Protein AF-A0A968D115-F1 (afdb_monomer_lite)

pLDDT: mean 86.54, std 14.64, range [41.12, 98.44]

Foldseek 3Di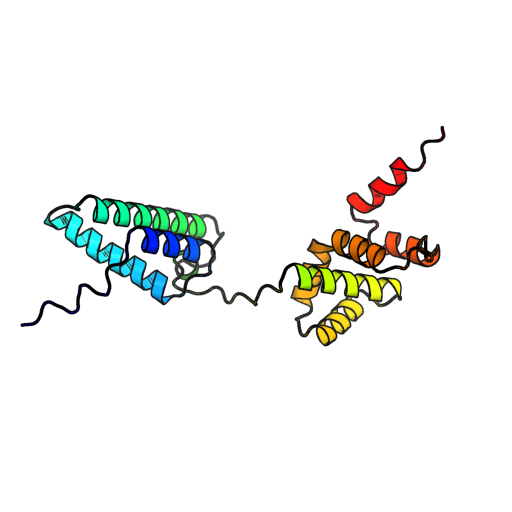:
DPDPPPVVPDDFLVNLLVQLVCLQVLNHDLVSLVVLVVLLVVLVVCCVPPRDDPRSVSSNVSSVVSLVQLVVCCVVVVDVDSCSSSSNDRDPDPPQPDLVVLLVLLLQLLVVLLVVDDSQVSLVVSCVVPVHDSVSSVVSNVVNVVSSVVVVVVPDDPVCPDDDPSSVVSCCVVCVVPPVVVVVVVVPPDDD

Sequence (192 aa):
MENNELEENELSPADIFQITLDVREQAAEPDDARKLLQIFCELQELWTGNGLDKDNYRKFEFILQHFRDSFQSYLNGDRKTLEAALGLKRKKARPKADPQIRTEMAAEVLRLRLKQISHQDALEEVSHKFGWGITVIGEAWAAHKQDALILLRLERALDSYPWSPDEFERLKVILGKEPWFLTSEKSRTKPV

Radius of gyration: 26.35 Å; chains: 1; bounding box: 86×40×65 Å

Secondary structure (DSSP, 8-state):
---SSSGGG---HHHHHHHHHHHHTT-S-HHHHHHHHHHHHHHHHHHHHT---HHHHHHHHHHHHHHHHHHHHHHTTSSSSHHHHTTSS---------HHHHHHHHHHHHHHHHTT--HHHHHHHHHHHHT--HHHHHHHHHHHHHHHHHHHHHHS-GGG-S--HHHHHHHHHHHTTSHHHHHHHHTT----

Structure (mmCIF, N/CA/C/O backbone):
data_AF-A0A968D115-F1
#
_entry.id   AF-A0A968D115-F1
#
loop_
_atom_site.group_PDB
_atom_site.id
_atom_site.type_symbol
_atom_site.label_atom_id
_atom_site.label_alt_id
_atom_site.label_comp_id
_atom_site.label_asym_id
_atom_site.label_entity_id
_atom_site.label_seq_id
_atom_site.pdbx_PDB_ins_code
_atom_site.Cartn_x
_atom_site.Cartn_y
_atom_site.Cartn_z
_atom_site.occupancy
_atom_site.B_iso_or_equiv
_atom_site.auth_seq_id
_atom_site.auth_comp_id
_atom_site.auth_asym_id
_atom_site.auth_atom_id
_atom_site.pdbx_PDB_model_num
ATOM 1 N N . MET A 1 1 ? 41.997 -6.202 -27.493 1.00 42.12 1 MET A N 1
ATOM 2 C CA . MET A 1 1 ? 41.085 -7.228 -26.950 1.00 42.12 1 MET A CA 1
ATOM 3 C C . MET A 1 1 ? 40.377 -6.613 -25.754 1.00 42.12 1 MET A C 1
ATOM 5 O O . MET A 1 1 ? 40.716 -6.921 -24.627 1.00 42.12 1 MET A O 1
ATOM 9 N N . GLU A 1 2 ? 39.453 -5.697 -26.020 1.00 46.56 2 GLU A N 1
ATOM 10 C CA . GLU A 1 2 ? 38.577 -5.046 -25.036 1.00 46.56 2 GLU A CA 1
ATOM 11 C C . GLU A 1 2 ? 37.271 -4.823 -25.794 1.00 46.56 2 GLU A C 1
ATOM 13 O O . GLU A 1 2 ? 37.194 -3.888 -26.576 1.00 46.56 2 GLU A O 1
ATOM 18 N N . ASN A 1 3 ? 36.349 -5.787 -25.751 1.00 44.16 3 ASN A N 1
ATOM 19 C CA . ASN A 1 3 ? 35.008 -5.680 -26.353 1.00 44.16 3 ASN A CA 1
ATOM 20 C C . ASN A 1 3 ? 34.121 -6.860 -25.911 1.00 44.16 3 ASN A C 1
ATOM 22 O O . ASN A 1 3 ? 33.413 -7.431 -26.727 1.00 44.16 3 ASN A O 1
ATOM 26 N N . ASN A 1 4 ? 34.202 -7.287 -24.644 1.00 41.12 4 ASN A N 1
ATOM 27 C CA . ASN A 1 4 ? 33.422 -8.450 -24.187 1.00 41.12 4 ASN A CA 1
ATOM 28 C C . ASN A 1 4 ? 32.787 -8.322 -22.791 1.00 41.12 4 ASN A C 1
ATOM 30 O O . ASN A 1 4 ? 32.250 -9.302 -22.297 1.00 41.12 4 ASN A O 1
ATOM 34 N N . GLU A 1 5 ? 32.820 -7.144 -22.156 1.00 41.53 5 GLU A 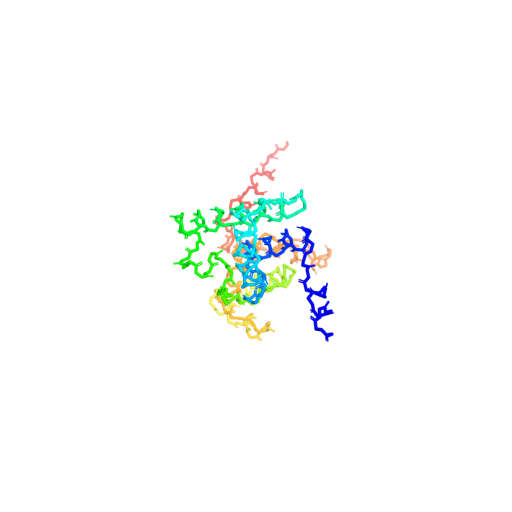N 1
ATOM 35 C CA . GLU A 1 5 ? 32.154 -6.914 -20.854 1.00 41.53 5 GLU A CA 1
ATOM 36 C C . GLU A 1 5 ? 30.826 -6.137 -20.971 1.00 41.53 5 GLU A C 1
ATOM 38 O O . GLU A 1 5 ? 30.141 -5.925 -19.975 1.00 41.53 5 GLU A O 1
ATOM 43 N N . LEU A 1 6 ? 30.425 -5.723 -22.181 1.00 44.78 6 LEU A N 1
ATOM 44 C CA . LEU A 1 6 ? 29.174 -4.980 -22.405 1.00 44.78 6 LEU A CA 1
ATOM 45 C C . LEU A 1 6 ? 27.947 -5.879 -22.645 1.00 44.78 6 LEU A C 1
ATOM 47 O O . LEU A 1 6 ? 26.826 -5.395 -22.519 1.00 44.78 6 LEU A O 1
ATOM 51 N N . GLU A 1 7 ? 28.125 -7.171 -22.940 1.00 48.88 7 GLU A N 1
ATOM 52 C CA . GLU A 1 7 ? 27.002 -8.070 -23.266 1.00 48.88 7 GLU A CA 1
ATOM 53 C C . GLU A 1 7 ? 26.235 -8.590 -22.031 1.00 48.88 7 GLU A C 1
ATOM 55 O O . GLU A 1 7 ? 25.085 -8.998 -22.158 1.00 48.88 7 GLU A O 1
ATOM 60 N N . GLU A 1 8 ? 26.794 -8.524 -20.816 1.00 47.25 8 GLU A N 1
ATOM 61 C CA . GLU A 1 8 ? 26.123 -9.046 -19.605 1.00 47.25 8 GLU A CA 1
ATOM 62 C C . GLU A 1 8 ? 25.104 -8.082 -18.966 1.00 47.25 8 GLU A C 1
ATOM 64 O O . GLU A 1 8 ? 24.418 -8.452 -18.013 1.00 47.25 8 GLU A O 1
ATOM 69 N N . ASN A 1 9 ? 24.960 -6.851 -19.473 1.00 56.38 9 ASN A N 1
ATOM 70 C CA . ASN A 1 9 ? 24.111 -5.829 -18.845 1.00 56.38 9 ASN A CA 1
ATOM 71 C C . ASN A 1 9 ? 22.889 -5.388 -19.657 1.00 56.38 9 ASN A C 1
ATOM 73 O O . ASN A 1 9 ? 22.134 -4.528 -19.181 1.00 56.38 9 ASN A O 1
ATOM 77 N N . GLU A 1 10 ? 22.660 -5.976 -20.832 1.00 79.62 10 GLU A N 1
ATOM 78 C CA . GLU A 1 10 ? 21.540 -5.597 -21.686 1.00 79.62 10 GLU A CA 1
ATOM 79 C C . GLU A 1 10 ? 20.208 -6.102 -21.117 1.00 79.62 10 GLU A C 1
ATOM 81 O O . GLU A 1 10 ? 19.860 -7.278 -21.204 1.00 79.62 10 GLU A O 1
ATOM 86 N N . LEU A 1 11 ? 19.435 -5.189 -20.525 1.00 85.00 11 LEU A N 1
ATOM 87 C CA . LEU A 1 11 ? 18.071 -5.491 -20.104 1.00 85.00 11 LEU A CA 1
ATOM 88 C C . LEU A 1 11 ? 17.195 -5.758 -21.328 1.00 85.00 11 LEU A C 1
ATOM 90 O O . LEU A 1 11 ? 17.174 -4.980 -22.292 1.00 85.00 11 LEU A O 1
ATOM 94 N N . SER A 1 12 ? 16.421 -6.837 -21.264 1.00 88.94 12 SER A N 1
ATOM 95 C CA . SER A 1 12 ? 15.411 -7.120 -22.272 1.00 88.94 12 SER A CA 1
ATOM 96 C C . SER A 1 12 ? 14.261 -6.101 -22.180 1.00 88.94 12 SER A C 1
ATOM 98 O O . SER A 1 12 ? 14.061 -5.457 -21.143 1.00 88.94 12 SER A O 1
ATOM 100 N N . PRO A 1 13 ? 13.427 -5.961 -23.229 1.00 87.06 13 PRO A N 1
ATOM 101 C CA . PRO A 1 13 ? 12.212 -5.151 -23.141 1.00 87.06 13 PRO A CA 1
ATOM 102 C C . PRO A 1 13 ? 11.272 -5.580 -22.002 1.00 87.06 13 PRO A C 1
ATOM 104 O O . PRO A 1 13 ? 10.547 -4.746 -21.466 1.00 87.06 13 PRO A O 1
ATOM 107 N N . ALA A 1 14 ? 11.278 -6.867 -21.633 1.00 85.31 14 ALA A N 1
ATOM 108 C CA . ALA A 1 14 ? 10.477 -7.386 -20.530 1.00 85.31 14 ALA A CA 1
ATOM 109 C C . ALA A 1 14 ? 11.010 -6.916 -19.169 1.00 85.31 14 ALA A C 1
ATOM 111 O O . ALA A 1 14 ? 10.214 -6.526 -18.318 1.00 85.31 14 ALA A O 1
ATOM 112 N N . ASP A 1 15 ? 12.332 -6.877 -18.991 1.00 89.44 15 ASP A N 1
ATOM 113 C CA . ASP A 1 15 ? 12.950 -6.389 -17.753 1.00 89.44 15 ASP A CA 1
ATOM 114 C C . ASP A 1 15 ? 12.695 -4.892 -17.568 1.00 89.44 15 ASP A C 1
ATOM 116 O O . ASP A 1 15 ? 12.307 -4.451 -16.490 1.00 89.44 15 ASP A O 1
ATOM 120 N N . ILE A 1 16 ? 12.824 -4.108 -18.645 1.00 91.50 16 ILE A N 1
ATOM 121 C CA . ILE A 1 16 ? 12.481 -2.680 -18.635 1.00 91.50 16 ILE A CA 1
ATOM 122 C C . ILE A 1 16 ? 11.016 -2.496 -18.250 1.00 91.50 16 ILE A C 1
ATOM 124 O O . ILE A 1 16 ? 10.708 -1.700 -17.365 1.00 91.50 16 ILE A O 1
ATOM 128 N N . PHE A 1 17 ? 10.111 -3.257 -18.868 1.00 88.75 17 PHE A N 1
ATOM 129 C CA . PHE A 1 17 ? 8.696 -3.204 -18.525 1.00 88.75 17 PHE A CA 1
ATOM 130 C C . PHE A 1 17 ? 8.461 -3.530 -17.042 1.00 88.75 17 PHE A C 1
ATOM 132 O O . PHE A 1 17 ? 7.764 -2.775 -16.363 1.00 88.75 17 PHE A O 1
ATOM 139 N N . GLN A 1 18 ? 9.094 -4.576 -16.508 1.00 89.25 18 GLN A N 1
ATOM 140 C CA . GLN A 1 18 ? 8.967 -4.936 -15.097 1.00 89.25 18 GLN A CA 1
ATOM 141 C C . GLN A 1 18 ? 9.460 -3.815 -14.173 1.00 89.25 18 GLN A C 1
ATOM 143 O O . GLN A 1 18 ? 8.722 -3.401 -13.282 1.00 89.25 18 GLN A O 1
ATOM 148 N N . ILE A 1 19 ? 10.637 -3.238 -14.435 1.00 90.44 19 ILE A N 1
ATOM 149 C CA . ILE A 1 19 ? 11.154 -2.127 -13.625 1.00 90.44 19 ILE A CA 1
ATOM 150 C C . ILE A 1 19 ? 10.197 -0.928 -13.682 1.00 90.44 19 ILE A C 1
ATOM 152 O O . ILE A 1 19 ? 9.929 -0.302 -12.656 1.00 90.44 19 ILE A O 1
ATOM 156 N N . THR A 1 20 ? 9.622 -0.605 -14.849 1.00 91.19 20 THR A N 1
ATOM 157 C CA . THR A 1 20 ? 8.654 0.504 -14.944 1.00 91.19 20 THR A CA 1
ATOM 158 C C . THR A 1 20 ? 7.393 0.264 -14.106 1.00 91.19 20 THR A C 1
ATOM 160 O O . THR A 1 20 ? 6.873 1.212 -13.505 1.00 91.19 20 THR A O 1
ATOM 163 N N . LEU A 1 21 ? 6.924 -0.989 -14.004 1.00 86.00 21 LEU A N 1
ATOM 164 C CA . LEU A 1 21 ? 5.831 -1.372 -13.104 1.00 86.00 21 LEU A CA 1
ATOM 165 C C . LEU A 1 21 ? 6.246 -1.232 -11.637 1.00 86.00 21 LEU A C 1
ATOM 167 O O . LEU A 1 21 ? 5.523 -0.608 -10.856 1.00 86.00 21 LEU A O 1
ATOM 171 N N . ASP A 1 22 ? 7.429 -1.725 -11.280 1.00 86.25 22 ASP A N 1
ATOM 172 C CA . ASP A 1 22 ? 7.940 -1.677 -9.911 1.00 86.25 22 ASP A CA 1
ATOM 173 C C . ASP A 1 22 ? 8.148 -0.231 -9.439 1.00 86.25 22 ASP A C 1
ATOM 175 O O . ASP A 1 22 ? 7.845 0.102 -8.290 1.00 86.25 22 ASP A O 1
ATOM 179 N N . VAL A 1 23 ? 8.598 0.676 -10.314 1.00 86.88 23 VAL A N 1
ATOM 180 C CA . VAL A 1 23 ? 8.697 2.110 -9.996 1.00 86.88 23 VAL A CA 1
ATOM 181 C C . VAL A 1 23 ? 7.311 2.706 -9.749 1.00 86.88 23 VAL A C 1
ATOM 183 O O . VAL A 1 23 ? 7.103 3.402 -8.748 1.00 86.88 23 VAL A O 1
ATOM 186 N N . ARG A 1 24 ? 6.335 2.405 -10.617 1.00 84.69 24 ARG A N 1
ATOM 187 C CA . ARG A 1 24 ? 4.946 2.875 -10.471 1.00 84.69 24 ARG A CA 1
ATOM 188 C C . ARG A 1 24 ? 4.357 2.452 -9.121 1.00 84.69 24 ARG A C 1
ATOM 190 O O . ARG A 1 24 ? 3.705 3.254 -8.439 1.00 84.69 24 ARG A O 1
ATOM 197 N N . GLU A 1 25 ? 4.640 1.219 -8.718 1.00 84.44 25 GLU A N 1
ATOM 198 C CA . GLU A 1 25 ? 4.187 0.598 -7.469 1.00 84.44 25 GLU A CA 1
ATOM 199 C C . GLU A 1 25 ? 5.049 0.964 -6.248 1.00 84.44 25 GLU A C 1
ATOM 201 O O . GLU A 1 25 ? 4.685 0.649 -5.114 1.00 84.44 25 GLU A O 1
ATOM 206 N N . GLN A 1 26 ? 6.126 1.732 -6.452 1.00 84.12 26 GLN A N 1
ATOM 207 C CA . GLN A 1 26 ? 7.108 2.124 -5.433 1.00 84.12 26 GLN A CA 1
ATOM 208 C C . GLN A 1 26 ? 7.845 0.937 -4.791 1.00 84.12 26 GLN A C 1
ATOM 210 O O . GLN A 1 26 ? 8.269 1.030 -3.636 1.00 84.12 26 GLN A O 1
ATOM 215 N N . ALA A 1 27 ? 7.980 -0.162 -5.531 1.00 84.94 27 ALA A N 1
ATOM 216 C CA . ALA A 1 27 ? 8.702 -1.369 -5.146 1.00 84.94 27 ALA A CA 1
ATOM 217 C C . ALA A 1 27 ? 10.158 -1.380 -5.651 1.00 84.94 27 ALA A C 1
ATOM 219 O O . ALA A 1 27 ? 11.016 -1.971 -4.991 1.00 84.94 27 ALA A O 1
ATOM 220 N N . ALA A 1 28 ? 10.448 -0.682 -6.756 1.00 87.44 28 ALA A N 1
ATOM 221 C CA . ALA A 1 28 ? 11.777 -0.658 -7.372 1.00 87.44 28 ALA A CA 1
ATOM 222 C C . ALA A 1 28 ? 12.885 -0.178 -6.412 1.00 87.44 28 ALA A C 1
ATOM 224 O O . ALA A 1 28 ? 12.662 0.662 -5.521 1.00 87.44 28 ALA A O 1
ATOM 225 N N . GLU A 1 29 ? 14.099 -0.702 -6.593 1.00 89.25 29 GLU A N 1
ATOM 226 C CA . GLU A 1 29 ? 15.289 -0.107 -5.991 1.00 89.25 29 GLU A CA 1
ATOM 227 C C . GLU A 1 29 ? 15.645 1.199 -6.725 1.00 89.25 29 GLU A C 1
ATOM 229 O O . GLU A 1 29 ? 15.417 1.327 -7.931 1.00 89.25 29 GLU A O 1
ATOM 234 N N . PRO A 1 30 ? 16.242 2.192 -6.037 1.00 93.12 30 PRO A N 1
ATOM 235 C CA . PRO A 1 30 ? 16.722 3.405 -6.697 1.00 93.12 30 PRO A CA 1
ATOM 236 C C . PRO A 1 30 ? 17.709 3.130 -7.838 1.00 93.12 30 PRO A C 1
ATOM 238 O O . PRO A 1 30 ? 17.774 3.915 -8.783 1.00 93.12 30 PRO A O 1
ATOM 241 N N . ASP A 1 31 ? 18.476 2.041 -7.754 1.00 92.94 31 ASP A N 1
ATOM 242 C CA . ASP A 1 31 ? 19.427 1.644 -8.794 1.00 92.94 31 ASP A CA 1
ATOM 243 C C . ASP A 1 31 ? 18.730 1.154 -10.067 1.00 92.94 31 ASP A C 1
ATOM 245 O O . ASP A 1 31 ? 19.173 1.501 -11.160 1.00 92.94 31 ASP A O 1
ATOM 249 N N . ASP A 1 32 ? 17.583 0.479 -9.955 1.00 91.12 32 ASP A N 1
ATOM 250 C CA . ASP A 1 32 ? 16.790 0.070 -11.121 1.00 91.12 32 ASP A CA 1
ATOM 251 C C . ASP A 1 32 ? 16.251 1.298 -11.869 1.00 91.12 32 ASP A C 1
ATOM 253 O O . ASP A 1 32 ? 16.325 1.391 -13.096 1.00 91.12 32 ASP A O 1
ATOM 257 N N . ALA A 1 33 ? 15.777 2.301 -11.121 1.00 93.62 33 ALA A N 1
ATOM 258 C CA . ALA A 1 33 ? 15.337 3.575 -11.684 1.00 93.62 33 ALA A CA 1
ATOM 259 C C . ALA A 1 33 ? 16.486 4.340 -12.367 1.00 93.62 33 ALA A C 1
ATOM 261 O O . ALA A 1 33 ? 16.296 4.923 -13.436 1.00 93.62 33 ALA A O 1
ATOM 262 N N . ARG A 1 34 ? 17.697 4.320 -11.790 1.00 94.94 34 ARG A N 1
ATOM 263 C CA . ARG A 1 34 ? 18.893 4.891 -12.438 1.00 94.94 34 ARG A CA 1
ATOM 264 C C . ARG A 1 34 ? 19.245 4.145 -13.718 1.00 94.94 34 ARG A C 1
ATOM 266 O O . ARG A 1 34 ? 19.571 4.793 -14.708 1.00 94.94 34 ARG A O 1
ATOM 273 N N . LYS 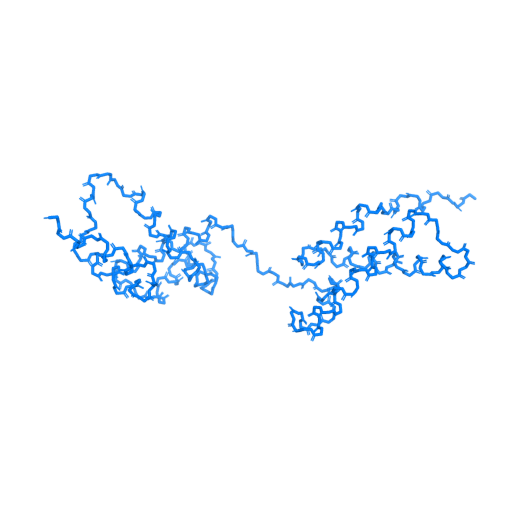A 1 35 ? 19.124 2.816 -13.720 1.00 93.62 35 LYS A N 1
ATOM 274 C CA . LYS A 1 35 ? 19.370 1.989 -14.903 1.00 93.62 35 LYS A CA 1
ATOM 275 C C . LYS A 1 35 ? 18.387 2.320 -16.032 1.00 93.62 35 LYS A C 1
ATOM 277 O O . LYS A 1 35 ? 18.817 2.463 -17.170 1.00 93.62 35 LYS A O 1
ATOM 282 N N . LEU A 1 36 ? 17.105 2.562 -15.730 1.00 93.50 36 LEU A N 1
ATOM 283 C CA . LEU A 1 36 ? 16.138 3.053 -16.727 1.00 93.50 36 LEU A CA 1
ATOM 284 C C . LEU A 1 36 ? 16.527 4.414 -17.322 1.00 93.50 36 LEU A C 1
ATOM 286 O O . LEU A 1 36 ? 16.418 4.603 -18.532 1.00 93.50 36 LEU A O 1
ATOM 290 N N . LEU A 1 37 ? 16.985 5.359 -16.491 1.00 95.06 37 LEU A N 1
ATOM 291 C CA . LEU A 1 37 ? 17.454 6.667 -16.968 1.00 95.06 37 LEU A CA 1
ATOM 292 C C . LEU A 1 37 ? 18.693 6.537 -17.857 1.00 95.06 37 LEU A C 1
ATOM 294 O O . LEU A 1 37 ? 18.794 7.229 -18.865 1.00 95.06 37 LEU A O 1
ATOM 298 N N . GLN A 1 38 ? 19.620 5.652 -17.495 1.00 95.12 38 GLN A N 1
ATOM 299 C CA . GLN A 1 38 ? 20.808 5.388 -18.296 1.00 95.12 38 GLN A CA 1
ATOM 300 C C . GLN A 1 38 ? 20.432 4.812 -19.668 1.00 95.12 38 GLN A C 1
ATOM 302 O O . GLN A 1 38 ? 20.840 5.366 -20.686 1.00 95.12 38 GLN A O 1
ATOM 307 N N . ILE A 1 39 ? 19.582 3.778 -19.699 1.00 93.56 39 ILE A N 1
ATOM 308 C CA . ILE A 1 39 ? 19.112 3.161 -20.948 1.00 93.56 39 ILE A CA 1
ATOM 309 C C . ILE A 1 39 ? 18.379 4.185 -21.820 1.00 93.56 39 ILE A C 1
ATOM 311 O O . ILE A 1 39 ? 18.531 4.185 -23.037 1.00 93.56 39 ILE A O 1
ATOM 315 N N . PHE A 1 40 ? 17.604 5.094 -21.222 1.00 95.06 40 PHE A N 1
ATOM 316 C CA . PHE A 1 40 ? 16.985 6.181 -21.975 1.00 95.06 40 PHE A CA 1
ATOM 317 C C . PHE A 1 40 ? 18.013 7.060 -22.693 1.00 95.06 40 PHE A C 1
ATOM 319 O O . PHE A 1 40 ? 17.831 7.351 -23.874 1.00 95.06 40 PHE A O 1
ATOM 326 N N . CYS A 1 41 ? 19.071 7.483 -21.996 1.00 94.94 41 CYS A N 1
ATOM 327 C CA . CYS A 1 41 ? 20.128 8.301 -22.588 1.00 94.94 41 CYS A CA 1
ATOM 328 C C . CYS A 1 41 ? 20.827 7.561 -23.738 1.00 94.94 41 CYS A C 1
ATOM 330 O O . CYS A 1 41 ? 20.972 8.125 -24.819 1.00 94.94 41 CYS A O 1
ATOM 332 N N . GLU A 1 42 ? 21.173 6.288 -23.537 1.00 92.19 42 GLU A N 1
ATOM 333 C CA . GLU A 1 42 ? 21.809 5.441 -24.556 1.00 92.19 42 GLU A CA 1
ATOM 334 C C . GLU A 1 42 ? 20.915 5.283 -25.801 1.00 92.19 42 GLU A C 1
ATOM 336 O O . GLU A 1 42 ? 21.355 5.484 -26.934 1.00 92.19 42 GLU A O 1
ATOM 341 N N . LEU A 1 43 ? 19.621 5.001 -25.608 1.00 91.75 43 LEU A N 1
ATOM 342 C CA . LEU A 1 43 ? 18.657 4.889 -26.707 1.00 91.75 43 LEU A CA 1
ATOM 343 C C . LEU A 1 43 ? 18.433 6.229 -27.423 1.00 91.75 43 LEU A C 1
ATOM 345 O O . LEU A 1 43 ? 18.283 6.254 -28.644 1.00 91.75 43 LEU A O 1
ATOM 349 N N . GLN A 1 44 ? 18.434 7.350 -26.701 1.00 91.69 44 GLN A N 1
ATOM 350 C CA . GLN A 1 44 ? 18.293 8.675 -27.305 1.00 91.69 44 GLN A CA 1
ATOM 351 C C . GLN A 1 44 ? 19.478 9.000 -28.228 1.00 91.69 44 GLN A C 1
ATOM 353 O O . GLN A 1 44 ? 19.272 9.524 -29.325 1.00 91.69 44 GLN A O 1
ATOM 358 N N . GLU A 1 45 ? 20.703 8.665 -27.819 1.00 89.75 45 GLU A N 1
ATOM 359 C CA . GLU A 1 45 ? 21.906 8.846 -28.640 1.00 89.75 45 GLU A CA 1
ATOM 360 C C . GLU A 1 45 ? 21.837 7.999 -29.917 1.00 89.75 45 GLU A C 1
ATOM 362 O O . GLU A 1 45 ? 21.995 8.527 -31.024 1.00 89.75 45 GLU A O 1
ATOM 367 N N . LEU A 1 46 ? 21.494 6.712 -29.784 1.00 87.00 46 LEU A N 1
ATOM 368 C CA . LEU A 1 46 ? 21.311 5.801 -30.919 1.00 87.00 46 LEU A CA 1
ATOM 369 C C . LEU A 1 46 ? 20.248 6.312 -31.898 1.00 87.00 46 LEU A C 1
ATOM 371 O O . LEU A 1 46 ? 20.473 6.327 -33.113 1.00 87.00 46 LEU A O 1
ATOM 375 N N . TRP A 1 47 ? 19.117 6.794 -31.373 1.00 88.62 47 TRP A N 1
ATOM 376 C CA . TRP A 1 47 ? 18.025 7.322 -32.183 1.00 88.62 47 TRP A CA 1
ATOM 377 C C . TRP A 1 47 ? 18.455 8.526 -33.030 1.00 88.62 47 TRP A C 1
ATOM 379 O O . TRP A 1 47 ? 18.098 8.599 -34.205 1.00 88.62 47 TRP A O 1
ATOM 389 N N . THR A 1 48 ? 19.256 9.437 -32.465 1.00 84.31 48 THR A N 1
ATOM 390 C CA . THR A 1 48 ? 19.761 10.622 -33.185 1.00 84.31 48 THR A CA 1
ATOM 391 C C . THR A 1 48 ? 20.861 10.323 -34.199 1.00 84.31 48 THR A C 1
ATOM 393 O O . THR A 1 48 ? 21.004 11.069 -35.166 1.00 84.31 48 THR A O 1
ATOM 396 N N . GLY A 1 49 ? 21.638 9.259 -33.986 1.00 84.00 49 GLY A N 1
ATOM 397 C CA . GLY A 1 49 ? 22.763 8.903 -34.846 1.00 84.00 49 GLY A CA 1
ATOM 398 C C . GLY A 1 49 ? 22.334 8.078 -36.054 1.00 84.00 49 GLY A C 1
ATOM 399 O O . GLY A 1 49 ? 22.448 8.523 -37.194 1.00 84.00 49 GLY A O 1
ATOM 400 N N . ASN A 1 50 ? 21.842 6.866 -35.787 1.00 82.44 50 ASN A N 1
ATOM 401 C CA . ASN A 1 50 ? 21.612 5.836 -36.806 1.00 82.44 50 ASN A CA 1
ATOM 402 C C . ASN A 1 50 ? 20.171 5.295 -36.810 1.00 82.44 50 ASN A C 1
ATOM 404 O O . ASN A 1 50 ? 19.840 4.441 -37.633 1.00 82.44 50 ASN A O 1
ATOM 408 N N . GLY A 1 51 ? 19.311 5.795 -35.916 1.00 84.56 51 GLY A N 1
ATOM 409 C CA . GLY A 1 51 ? 17.979 5.246 -35.676 1.00 84.56 51 GLY A CA 1
ATOM 410 C C . GLY A 1 51 ? 18.006 4.028 -34.747 1.00 84.56 51 GLY A C 1
ATOM 411 O O . GLY A 1 51 ? 19.062 3.503 -34.402 1.00 84.56 51 GLY A O 1
ATOM 412 N N . LEU A 1 52 ? 16.821 3.592 -34.313 1.00 89.19 52 LEU A N 1
ATOM 413 C CA . LEU A 1 52 ? 16.654 2.431 -33.436 1.00 89.19 52 LEU A CA 1
ATOM 414 C C . LEU A 1 52 ? 16.221 1.212 -34.250 1.00 89.19 52 LEU A C 1
ATOM 416 O O . LEU A 1 52 ? 15.341 1.317 -35.108 1.00 89.19 52 LEU A O 1
ATOM 420 N N . ASP A 1 53 ? 16.790 0.048 -33.944 1.00 91.94 53 ASP A N 1
ATOM 421 C CA . ASP A 1 53 ? 16.193 -1.218 -34.361 1.00 91.94 53 ASP A CA 1
ATOM 422 C C . ASP A 1 53 ? 14.852 -1.460 -33.641 1.00 91.94 53 ASP A C 1
ATOM 424 O O . ASP A 1 53 ? 14.429 -0.707 -32.759 1.00 91.94 53 ASP A O 1
ATOM 428 N N . LYS A 1 54 ? 14.157 -2.528 -34.033 1.00 89.31 54 LYS A N 1
ATOM 429 C CA . LYS A 1 54 ? 12.820 -2.845 -33.524 1.00 89.31 54 LYS A CA 1
ATOM 430 C C . LYS A 1 54 ? 12.786 -3.077 -32.009 1.00 89.31 54 LYS A C 1
ATOM 432 O O . LYS A 1 54 ? 11.815 -2.677 -31.364 1.00 89.31 54 LYS A O 1
ATOM 437 N N . ASP A 1 55 ? 13.797 -3.734 -31.450 1.00 88.38 55 ASP A N 1
ATOM 438 C CA . ASP A 1 55 ? 13.804 -4.088 -30.032 1.00 88.38 55 ASP A CA 1
ATOM 439 C C . ASP A 1 55 ? 14.138 -2.860 -29.190 1.00 88.38 55 ASP A C 1
ATOM 441 O O . ASP A 1 55 ? 13.419 -2.551 -28.239 1.00 88.38 55 ASP A O 1
ATOM 445 N N . ASN A 1 56 ? 15.140 -2.090 -29.606 1.00 90.69 56 ASN A N 1
ATOM 446 C CA . ASN A 1 56 ? 15.517 -0.832 -28.978 1.00 90.69 56 ASN A CA 1
ATOM 447 C C . ASN A 1 56 ? 14.414 0.229 -29.081 1.00 90.69 56 ASN A C 1
ATOM 449 O O . ASN A 1 56 ? 14.163 0.944 -28.111 1.00 90.69 56 ASN A O 1
ATOM 453 N N . TYR A 1 57 ? 13.670 0.270 -30.189 1.00 90.38 57 TYR A N 1
ATOM 454 C CA . TYR A 1 57 ? 12.476 1.108 -30.306 1.00 90.38 57 TYR A CA 1
ATOM 455 C C . TYR A 1 57 ? 11.422 0.743 -29.255 1.00 90.38 57 TYR A C 1
ATOM 457 O O . TYR A 1 57 ? 10.889 1.616 -28.574 1.00 90.38 57 TYR A O 1
ATOM 465 N N . ARG A 1 58 ? 11.166 -0.554 -29.051 1.00 90.19 58 ARG A N 1
ATOM 466 C CA . ARG A 1 58 ? 10.199 -1.020 -28.049 1.00 90.19 58 ARG A CA 1
ATOM 467 C C . ARG A 1 58 ? 10.643 -0.705 -26.618 1.00 90.19 58 ARG A C 1
ATOM 469 O O . ARG A 1 58 ? 9.817 -0.293 -25.805 1.00 90.19 58 ARG A O 1
ATOM 476 N N . LYS A 1 59 ? 11.935 -0.876 -26.306 1.00 91.88 59 LYS A N 1
ATOM 477 C CA . LYS A 1 59 ? 12.519 -0.441 -25.022 1.00 91.88 59 LYS A CA 1
ATOM 478 C C . LYS A 1 59 ? 12.270 1.059 -24.810 1.00 91.88 59 LYS A C 1
ATOM 480 O O . LYS A 1 59 ? 11.799 1.465 -23.748 1.00 91.88 59 LYS A O 1
ATOM 485 N N . PHE A 1 60 ? 12.521 1.861 -25.844 1.00 92.31 60 PHE A N 1
ATOM 486 C CA . PHE A 1 60 ? 12.361 3.312 -25.813 1.00 92.31 60 PHE A CA 1
ATOM 487 C C . PHE A 1 60 ? 10.908 3.740 -25.570 1.00 92.31 60 PHE A C 1
ATOM 489 O O . PHE A 1 60 ? 10.657 4.591 -24.717 1.00 92.31 60 PHE A O 1
ATOM 496 N N . GLU A 1 61 ? 9.937 3.108 -26.238 1.00 92.44 61 GLU A N 1
ATOM 497 C CA . GLU A 1 61 ? 8.507 3.370 -26.019 1.00 92.44 61 GLU A CA 1
ATOM 498 C C . GLU A 1 61 ? 8.078 3.123 -24.566 1.00 92.44 61 GLU A C 1
ATOM 500 O O . GLU A 1 61 ? 7.381 3.958 -23.983 1.00 92.44 61 GLU A O 1
ATOM 505 N N . PHE A 1 62 ? 8.510 2.014 -23.954 1.00 91.62 62 PHE A N 1
ATOM 506 C CA . PHE A 1 62 ? 8.181 1.725 -22.555 1.00 91.62 62 PHE A CA 1
ATOM 507 C C . PHE A 1 62 ? 8.752 2.771 -21.599 1.00 91.62 62 PHE A C 1
ATOM 509 O O . PHE A 1 62 ? 8.057 3.213 -20.682 1.00 91.62 62 PHE A O 1
ATOM 516 N N . ILE A 1 63 ? 9.990 3.208 -21.832 1.00 94.81 63 ILE A N 1
ATOM 517 C CA . ILE A 1 63 ? 10.627 4.220 -20.989 1.00 94.81 63 ILE A CA 1
ATOM 518 C C . ILE A 1 63 ? 9.947 5.587 -21.158 1.00 94.81 63 ILE A C 1
ATOM 520 O O . ILE A 1 63 ? 9.668 6.265 -20.167 1.00 94.81 63 ILE A O 1
ATOM 524 N N . LEU A 1 64 ? 9.593 5.977 -22.386 1.00 95.19 64 LEU A N 1
ATOM 525 C CA . LEU A 1 64 ? 8.841 7.210 -22.634 1.00 95.19 64 LEU A CA 1
ATOM 526 C C . LEU A 1 64 ? 7.469 7.195 -21.954 1.00 95.19 64 LEU A C 1
ATOM 528 O O . LEU A 1 64 ? 7.074 8.187 -21.334 1.00 95.19 64 LEU A O 1
ATOM 532 N N . GLN A 1 65 ? 6.753 6.071 -22.038 1.00 93.06 65 GLN A N 1
ATOM 533 C CA . GLN A 1 65 ? 5.473 5.906 -21.357 1.00 93.06 65 GLN A CA 1
ATOM 534 C C . GLN A 1 65 ? 5.646 6.015 -19.834 1.00 93.06 65 GLN A C 1
ATOM 536 O O . GLN A 1 65 ? 4.893 6.738 -19.182 1.00 93.06 65 GLN A O 1
ATOM 541 N N . HIS A 1 66 ? 6.686 5.394 -19.275 1.00 93.81 66 HIS A N 1
ATOM 542 C CA . HIS A 1 66 ? 7.020 5.517 -17.859 1.00 93.81 66 HIS A CA 1
ATOM 543 C C . HIS A 1 66 ? 7.287 6.970 -17.429 1.00 93.81 66 HIS A C 1
ATOM 545 O O . HIS A 1 66 ? 6.763 7.410 -16.400 1.00 93.81 66 HIS A O 1
ATOM 551 N N . PHE A 1 67 ? 8.054 7.746 -18.201 1.00 96.19 67 PHE A N 1
ATOM 552 C CA . PHE A 1 67 ? 8.288 9.155 -17.873 1.00 96.19 67 PHE A CA 1
ATOM 553 C C . PHE A 1 67 ? 7.021 9.985 -17.955 1.00 96.19 67 PHE A C 1
ATOM 555 O O . PHE A 1 67 ? 6.772 10.795 -17.063 1.00 96.19 67 PHE A O 1
ATOM 562 N N . ARG A 1 68 ? 6.193 9.761 -18.978 1.00 96.62 68 ARG A N 1
ATOM 563 C CA . ARG A 1 68 ? 4.889 10.415 -19.085 1.00 96.62 68 ARG A CA 1
ATOM 564 C C . ARG A 1 68 ? 4.057 10.175 -17.825 1.00 96.62 68 ARG A C 1
ATOM 566 O O . ARG A 1 68 ? 3.577 11.142 -17.235 1.00 96.62 68 ARG A O 1
ATOM 573 N N . ASP A 1 69 ? 3.929 8.922 -17.399 1.00 93.69 69 ASP A N 1
ATOM 574 C CA . ASP A 1 69 ? 3.136 8.552 -16.223 1.00 93.69 69 ASP A CA 1
ATOM 575 C C . ASP A 1 69 ? 3.731 9.133 -14.933 1.00 93.69 69 ASP A C 1
ATOM 577 O O . ASP A 1 69 ? 3.008 9.658 -14.084 1.00 93.69 69 ASP A O 1
ATOM 581 N N . SER A 1 70 ? 5.060 9.122 -14.805 1.00 94.31 70 SER A N 1
ATOM 582 C CA . SER A 1 70 ? 5.772 9.691 -13.656 1.00 94.31 70 SER A CA 1
ATOM 583 C C . SER A 1 70 ? 5.577 11.205 -13.558 1.00 94.31 70 SER A C 1
ATOM 585 O O . SER A 1 70 ? 5.238 11.724 -12.491 1.00 94.31 70 SER A O 1
ATOM 587 N N . PHE A 1 71 ? 5.721 11.931 -14.670 1.00 96.94 71 PHE A N 1
ATOM 588 C CA . PHE A 1 71 ? 5.480 13.372 -14.703 1.00 96.94 71 PHE A CA 1
ATOM 589 C C . PHE A 1 71 ? 4.016 13.705 -14.421 1.00 96.94 71 PHE A C 1
ATOM 591 O O . PHE A 1 71 ? 3.751 14.620 -13.646 1.00 96.94 71 PHE A O 1
ATOM 598 N N . GLN A 1 72 ? 3.062 12.948 -14.971 1.00 96.06 72 GLN A N 1
ATOM 599 C CA . GLN A 1 72 ? 1.643 13.124 -14.652 1.00 96.06 72 GLN A CA 1
ATOM 600 C C . GLN A 1 72 ? 1.361 12.894 -13.166 1.00 96.06 72 GLN A C 1
ATOM 602 O O . GLN A 1 72 ? 0.683 13.704 -12.542 1.00 96.06 72 GLN A O 1
ATOM 607 N N . SER A 1 73 ? 1.929 11.843 -12.575 1.00 91.25 73 SER A N 1
ATOM 608 C CA . SER A 1 73 ? 1.775 11.538 -11.150 1.00 91.25 73 SER A CA 1
ATOM 609 C C . SER A 1 73 ? 2.329 12.651 -10.248 1.00 91.25 73 SER A C 1
ATOM 611 O O . SER A 1 73 ? 1.739 12.977 -9.216 1.00 91.25 73 SER A O 1
ATOM 613 N N . TYR A 1 74 ? 3.437 13.282 -10.648 1.00 95.19 74 TYR A N 1
ATOM 614 C CA . TYR A 1 74 ? 3.964 14.468 -9.972 1.00 95.19 74 TYR A CA 1
ATOM 615 C C . TYR A 1 74 ? 3.041 15.686 -10.141 1.00 95.19 74 TYR A C 1
ATOM 617 O O . TYR A 1 74 ? 2.673 16.317 -9.151 1.00 95.19 74 TYR A O 1
ATOM 625 N N . LEU A 1 75 ? 2.619 15.991 -11.373 1.00 96.00 75 LEU A N 1
ATOM 626 C CA . LEU A 1 75 ? 1.765 17.145 -11.683 1.00 96.00 75 LEU A CA 1
ATOM 627 C C . LEU A 1 75 ? 0.380 17.058 -11.023 1.00 96.00 75 LEU A C 1
ATOM 629 O O . LEU A 1 75 ? -0.156 18.078 -10.596 1.00 96.00 75 LEU A O 1
ATOM 633 N N . ASN A 1 76 ? -0.173 15.852 -10.888 1.00 94.56 76 ASN A N 1
ATOM 634 C CA . ASN A 1 76 ? -1.454 15.602 -10.223 1.00 94.56 76 ASN A CA 1
ATOM 635 C C . ASN A 1 76 ? -1.352 15.610 -8.686 1.00 94.56 76 ASN A C 1
ATOM 637 O O . ASN A 1 76 ? -2.372 15.590 -8.002 1.00 94.56 76 ASN A O 1
ATOM 641 N N . GLY A 1 77 ? -0.138 15.629 -8.125 1.00 90.38 77 GLY A N 1
ATOM 642 C CA . GLY A 1 77 ? 0.092 15.604 -6.679 1.00 90.38 77 GLY A CA 1
ATOM 643 C C . GLY A 1 77 ? 0.040 14.211 -6.033 1.00 90.38 77 GLY A C 1
ATOM 644 O O . GLY A 1 77 ? 0.187 14.105 -4.812 1.00 90.38 77 GLY A O 1
ATOM 645 N N . ASP A 1 78 ? -0.089 13.135 -6.816 1.00 85.12 78 ASP A N 1
ATOM 646 C CA . ASP A 1 78 ? -0.024 11.743 -6.332 1.00 85.12 78 ASP A CA 1
ATOM 647 C C . ASP A 1 78 ? 1.367 11.392 -5.765 1.00 85.12 78 ASP A C 1
ATOM 649 O O . ASP A 1 78 ? 1.536 10.479 -4.937 1.00 85.12 78 ASP A O 1
ATOM 653 N N . ARG A 1 79 ? 2.394 12.118 -6.222 1.00 86.56 79 ARG A N 1
ATOM 654 C CA . ARG A 1 79 ? 3.784 12.034 -5.764 1.00 86.56 79 ARG A CA 1
ATOM 655 C C . ARG A 1 79 ? 4.280 13.430 -5.405 1.00 86.56 79 ARG A C 1
ATOM 657 O O . ARG A 1 79 ? 4.211 14.354 -6.201 1.00 86.56 79 ARG A O 1
ATOM 664 N N . LYS A 1 80 ? 4.817 13.574 -4.190 1.00 88.12 80 LYS A N 1
ATOM 665 C CA . LYS A 1 80 ? 5.230 14.880 -3.644 1.00 88.12 80 LYS A CA 1
ATOM 666 C C . LYS A 1 80 ? 6.499 15.450 -4.275 1.00 88.12 80 LYS A C 1
ATOM 668 O O . LYS A 1 80 ? 6.704 16.654 -4.211 1.00 88.12 80 LYS A O 1
ATOM 673 N N . THR A 1 81 ? 7.381 14.596 -4.789 1.00 93.62 81 THR A N 1
ATOM 674 C CA . THR A 1 81 ? 8.654 15.019 -5.381 1.00 93.62 81 THR A CA 1
ATOM 675 C C . THR A 1 81 ? 8.913 14.246 -6.662 1.00 93.62 81 THR A C 1
ATOM 677 O O . THR A 1 81 ? 8.415 13.127 -6.828 1.00 93.62 81 THR A O 1
ATOM 680 N N . LEU A 1 82 ? 9.702 14.840 -7.554 1.00 94.38 82 LEU A N 1
ATOM 681 C CA . LEU A 1 82 ? 10.024 14.241 -8.840 1.00 94.38 82 LEU A CA 1
ATOM 682 C C . LEU A 1 82 ? 10.849 12.958 -8.676 1.00 94.38 82 LEU A C 1
ATOM 684 O O . LEU A 1 82 ? 10.599 11.969 -9.354 1.00 94.38 82 LEU A O 1
ATOM 688 N N . GLU A 1 83 ? 11.760 12.924 -7.702 1.00 94.44 83 GLU A N 1
ATOM 689 C CA . GLU A 1 83 ? 12.556 11.737 -7.378 1.00 94.44 83 GLU A CA 1
ATOM 690 C C . GLU A 1 83 ? 11.678 10.579 -6.899 1.00 94.44 83 GLU A C 1
ATOM 692 O O . GLU A 1 83 ? 11.977 9.421 -7.171 1.00 94.44 83 GLU A O 1
ATOM 697 N N . ALA A 1 84 ? 10.582 10.872 -6.191 1.00 91.25 84 ALA A N 1
ATOM 698 C CA . ALA A 1 84 ? 9.625 9.854 -5.768 1.00 91.25 84 ALA A CA 1
ATOM 699 C C . ALA A 1 84 ? 8.718 9.383 -6.916 1.00 91.25 84 ALA A C 1
ATOM 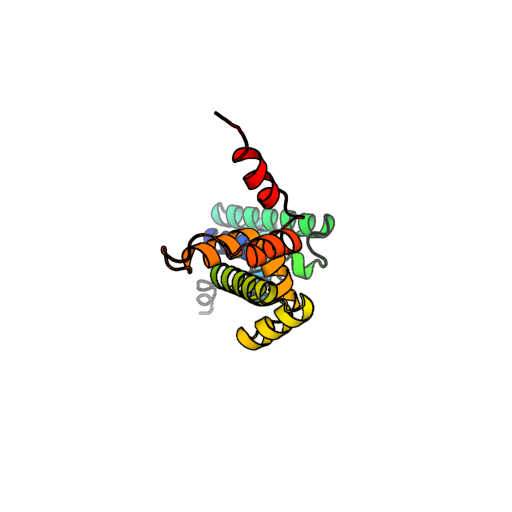701 O O . ALA A 1 84 ? 8.211 8.263 -6.861 1.00 91.25 84 ALA A O 1
ATOM 702 N N . ALA A 1 85 ? 8.478 10.230 -7.920 1.00 93.06 85 ALA A N 1
ATOM 703 C CA . ALA A 1 85 ? 7.724 9.865 -9.116 1.00 93.06 85 ALA A CA 1
ATOM 704 C C . ALA A 1 85 ? 8.553 8.981 -10.059 1.00 93.06 85 ALA A C 1
ATOM 706 O O . ALA A 1 85 ? 8.043 7.985 -10.552 1.00 93.06 85 ALA A O 1
ATOM 707 N N . LEU A 1 86 ? 9.840 9.299 -10.220 1.00 94.31 86 LEU A N 1
ATOM 708 C CA . LEU A 1 86 ? 10.799 8.554 -11.043 1.00 94.31 86 LEU A CA 1
ATOM 709 C C . LEU A 1 86 ? 11.408 7.326 -10.339 1.00 94.31 86 LEU A C 1
ATOM 711 O O . LEU A 1 86 ? 12.315 6.709 -10.877 1.00 94.31 86 LEU A O 1
ATOM 715 N N . GLY A 1 87 ? 11.001 6.998 -9.108 1.00 92.75 87 GLY A N 1
ATOM 716 C CA . GLY A 1 87 ? 11.553 5.857 -8.355 1.00 92.75 87 GLY A CA 1
ATOM 717 C C . GLY A 1 87 ? 12.958 6.054 -7.770 1.00 92.75 87 GLY A C 1
ATOM 718 O O . GLY A 1 87 ? 13.424 5.219 -7.002 1.00 92.75 87 GLY A O 1
ATOM 719 N N . LEU A 1 88 ? 13.614 7.186 -8.038 1.00 93.94 88 LEU A N 1
ATOM 720 C CA . LEU A 1 88 ? 14.953 7.531 -7.534 1.00 93.94 88 LEU A CA 1
ATOM 721 C C . LEU A 1 88 ? 15.014 7.697 -6.015 1.00 93.94 88 LEU A C 1
ATOM 723 O O . LEU A 1 88 ? 16.078 7.596 -5.400 1.00 93.94 88 LEU A O 1
ATOM 727 N N . LYS A 1 89 ? 13.872 7.985 -5.395 1.00 90.56 89 LYS A N 1
ATOM 728 C CA . LYS A 1 89 ? 13.729 8.020 -3.948 1.00 90.56 89 LYS A CA 1
ATOM 729 C C . LYS A 1 89 ? 12.681 7.011 -3.539 1.00 90.56 89 LYS A C 1
ATOM 731 O O . LYS A 1 89 ? 11.486 7.223 -3.754 1.00 90.56 89 LYS A O 1
ATOM 736 N N . ARG A 1 90 ? 13.123 5.961 -2.845 1.00 75.56 90 ARG A N 1
ATOM 737 C CA . ARG A 1 90 ? 12.195 5.061 -2.170 1.00 75.56 90 ARG A CA 1
ATOM 738 C C . ARG A 1 90 ? 11.293 5.867 -1.259 1.00 75.56 90 ARG A C 1
ATOM 740 O O . ARG A 1 90 ? 11.748 6.607 -0.377 1.00 75.56 90 ARG A O 1
ATOM 747 N N . LYS A 1 91 ? 9.985 5.680 -1.427 1.00 73.19 91 LYS A N 1
ATOM 748 C CA . LYS A 1 91 ? 9.081 5.966 -0.324 1.00 73.19 91 LYS A CA 1
ATOM 749 C C . LYS A 1 91 ? 9.581 5.088 0.811 1.00 73.19 91 LYS A C 1
ATOM 751 O O . LYS A 1 91 ? 9.736 3.886 0.627 1.00 73.19 91 LYS A O 1
ATOM 756 N N . LYS A 1 92 ? 9.865 5.684 1.970 1.00 63.25 92 LYS A N 1
ATOM 757 C CA . LYS A 1 92 ? 10.100 4.929 3.202 1.00 63.25 92 LYS A CA 1
ATOM 758 C C . LYS A 1 92 ? 8.776 4.244 3.539 1.00 63.25 92 LYS A C 1
ATOM 760 O O . LYS A 1 92 ? 7.981 4.759 4.322 1.00 63.25 92 LYS A O 1
ATOM 765 N N . ALA A 1 93 ? 8.469 3.167 2.824 1.00 56.59 93 ALA A N 1
ATOM 766 C CA . ALA A 1 93 ? 7.306 2.357 3.055 1.00 56.59 93 ALA A CA 1
ATOM 767 C C . ALA A 1 93 ? 7.543 1.757 4.432 1.00 56.59 93 ALA A C 1
ATOM 769 O O . ALA A 1 93 ? 8.487 0.997 4.642 1.00 56.59 93 ALA A O 1
ATOM 770 N N . ARG A 1 94 ? 6.724 2.158 5.406 1.00 58.66 94 ARG A N 1
ATOM 771 C CA . ARG A 1 94 ? 6.560 1.299 6.573 1.00 58.66 94 ARG A CA 1
ATOM 772 C C . ARG A 1 94 ? 6.106 -0.046 6.004 1.00 58.66 94 ARG A C 1
ATOM 774 O O . ARG A 1 94 ? 5.212 -0.014 5.150 1.00 58.66 94 ARG A O 1
ATOM 781 N N . PRO A 1 95 ? 6.729 -1.172 6.388 1.00 59.34 95 PRO A N 1
ATOM 782 C CA . PRO A 1 95 ? 6.302 -2.474 5.901 1.00 59.34 95 PRO A CA 1
ATOM 783 C C . PRO A 1 95 ? 4.785 -2.553 6.059 1.00 59.34 95 PRO A C 1
ATOM 785 O O . PRO A 1 95 ? 4.247 -2.250 7.126 1.00 59.34 95 PRO A O 1
ATOM 788 N N . LYS A 1 96 ? 4.064 -2.815 4.968 1.00 66.81 96 LYS A N 1
ATOM 789 C CA . LYS A 1 96 ? 2.627 -3.030 5.088 1.00 66.81 96 LYS A CA 1
ATOM 790 C C . LYS A 1 96 ? 2.491 -4.389 5.755 1.00 66.81 96 LYS A C 1
ATOM 792 O O . LYS A 1 96 ? 2.903 -5.381 5.170 1.00 66.81 96 LYS A O 1
ATOM 797 N N . ALA A 1 97 ? 1.968 -4.411 6.980 1.00 76.31 97 ALA A N 1
ATOM 798 C CA . ALA A 1 97 ? 1.558 -5.662 7.601 1.00 76.31 97 ALA A CA 1
ATOM 799 C C . ALA A 1 97 ? 0.695 -6.451 6.607 1.00 76.31 97 ALA A C 1
ATOM 801 O O . ALA A 1 97 ? -0.139 -5.842 5.921 1.00 76.31 97 ALA A O 1
ATOM 802 N N . ASP A 1 98 ? 0.936 -7.759 6.542 1.00 87.44 98 ASP A N 1
ATOM 803 C CA . ASP A 1 98 ? 0.149 -8.718 5.769 1.00 87.44 98 ASP A CA 1
ATOM 804 C C . ASP A 1 98 ? -1.358 -8.456 5.992 1.00 87.44 98 ASP A C 1
ATOM 806 O O . ASP A 1 98 ? -1.757 -8.184 7.134 1.00 87.44 98 ASP A O 1
ATOM 810 N N . PRO A 1 99 ? -2.206 -8.480 4.943 1.00 89.81 99 PRO A N 1
ATOM 811 C CA . PRO A 1 99 ? -3.658 -8.358 5.087 1.00 89.81 99 PRO A CA 1
ATOM 812 C C . PRO A 1 99 ? -4.261 -9.225 6.203 1.00 89.81 99 PRO A C 1
ATOM 814 O O . PRO A 1 99 ? -5.153 -8.766 6.925 1.00 89.81 99 PRO A O 1
ATOM 817 N N . GLN A 1 100 ? -3.751 -10.443 6.395 1.00 92.69 100 GLN A N 1
ATOM 818 C CA . GLN A 1 100 ? -4.202 -11.331 7.460 1.00 92.69 100 GLN A CA 1
ATOM 819 C C . GLN A 1 100 ? -3.849 -10.765 8.842 1.00 92.69 100 GLN A C 1
ATOM 821 O O . GLN A 1 100 ? -4.727 -10.620 9.693 1.00 92.69 100 GLN A O 1
ATOM 826 N N . ILE A 1 101 ? -2.603 -10.323 9.031 1.00 94.19 101 ILE A N 1
ATOM 827 C CA . ILE A 1 101 ? -2.143 -9.690 10.277 1.00 94.19 101 ILE A CA 1
ATOM 828 C C . ILE A 1 101 ? -2.969 -8.432 10.590 1.00 94.19 101 ILE A C 1
ATOM 830 O O . ILE A 1 101 ? -3.334 -8.192 11.739 1.00 94.19 101 ILE A O 1
ATOM 834 N N . ARG A 1 102 ? -3.308 -7.622 9.579 1.00 95.44 102 ARG A N 1
ATOM 835 C CA . ARG A 1 102 ? -4.160 -6.431 9.765 1.00 95.44 102 ARG A CA 1
ATOM 836 C C . ARG A 1 102 ? -5.562 -6.793 10.250 1.00 95.44 102 ARG A C 1
ATOM 838 O O . ARG A 1 102 ? -6.109 -6.101 11.109 1.00 95.44 102 ARG A O 1
ATOM 845 N N . THR A 1 103 ? -6.125 -7.874 9.721 1.00 96.94 103 THR A N 1
ATOM 846 C CA . THR A 1 103 ? -7.433 -8.384 10.149 1.00 96.94 103 THR A CA 1
ATOM 847 C C . THR A 1 103 ? -7.376 -8.877 11.596 1.00 96.94 103 THR A C 1
ATOM 849 O O . THR A 1 103 ? -8.247 -8.534 12.395 1.00 96.94 103 THR A O 1
ATOM 852 N N . GLU A 1 104 ? -6.316 -9.596 11.972 1.00 97.12 104 GLU A N 1
ATOM 853 C CA . GLU A 1 104 ? -6.087 -10.056 13.348 1.00 97.12 104 GLU A CA 1
ATOM 854 C C . GLU A 1 104 ? -5.913 -8.889 14.333 1.00 97.12 104 GLU A C 1
ATOM 856 O O . GLU A 1 104 ? -6.502 -8.903 15.416 1.00 97.12 104 GLU A O 1
ATOM 861 N N . MET A 1 105 ? -5.181 -7.837 13.949 1.00 98.06 105 MET A N 1
ATOM 862 C CA . MET A 1 105 ? -5.077 -6.605 14.742 1.00 98.06 105 MET A CA 1
ATOM 863 C C . MET A 1 105 ? -6.447 -5.969 14.970 1.00 98.06 105 MET A C 1
ATOM 865 O O . MET A 1 105 ? -6.788 -5.623 16.100 1.00 98.06 105 MET A O 1
ATOM 869 N N . ALA A 1 106 ? -7.247 -5.821 13.909 1.00 98.12 106 ALA A N 1
ATOM 870 C CA . ALA A 1 106 ? -8.584 -5.246 14.003 1.00 98.12 106 ALA A CA 1
ATOM 871 C C . ALA A 1 106 ? -9.514 -6.099 14.888 1.00 98.12 106 ALA A C 1
ATOM 873 O O . ALA A 1 106 ? -10.280 -5.550 15.685 1.00 98.12 106 ALA A O 1
ATOM 874 N N . ALA A 1 107 ? -9.416 -7.429 14.800 1.00 97.88 107 ALA A N 1
ATOM 875 C CA . ALA A 1 107 ? -10.151 -8.359 15.654 1.00 97.88 107 ALA A CA 1
ATOM 876 C C . ALA A 1 107 ? -9.738 -8.249 17.125 1.00 97.88 107 ALA A C 1
ATOM 878 O O . ALA A 1 107 ? -10.605 -8.239 18.000 1.00 97.88 107 ALA A O 1
ATOM 879 N N . GLU A 1 108 ? -8.445 -8.094 17.415 1.00 98.31 108 GLU A N 1
ATOM 880 C CA . GLU A 1 108 ? -7.976 -7.876 18.783 1.00 98.31 108 GLU A CA 1
ATOM 881 C C . GLU A 1 108 ? -8.473 -6.542 19.348 1.00 98.31 108 GLU A C 1
ATOM 883 O O . GLU A 1 108 ? -8.985 -6.510 20.468 1.00 98.31 108 GLU A O 1
ATOM 888 N N . VAL A 1 109 ? -8.420 -5.459 18.560 1.00 98.44 109 VAL A N 1
ATOM 889 C CA . VAL A 1 109 ? -8.999 -4.166 18.960 1.00 98.44 109 VAL A CA 1
ATOM 890 C C . VAL A 1 109 ? -10.475 -4.346 19.314 1.00 98.44 109 VAL A C 1
ATOM 892 O O . VAL A 1 109 ? -10.908 -3.905 20.378 1.00 98.44 109 VAL A O 1
ATOM 895 N N . LEU A 1 110 ? -11.256 -5.039 18.477 1.00 97.94 110 LEU A N 1
ATOM 896 C CA . LEU A 1 110 ? -12.667 -5.308 18.760 1.00 97.94 110 LEU A CA 1
ATOM 897 C C . LEU A 1 110 ? -12.858 -6.137 20.038 1.00 97.94 110 LEU A C 1
ATOM 899 O O . LEU A 1 110 ? -13.724 -5.812 20.852 1.00 97.94 110 LEU A O 1
ATOM 903 N N . ARG A 1 111 ? -12.028 -7.163 20.257 1.00 97.25 111 ARG A N 1
ATOM 904 C CA . ARG A 1 111 ? -12.071 -8.017 21.453 1.00 97.25 111 ARG A CA 1
ATOM 905 C C . ARG A 1 111 ? -11.832 -7.212 22.734 1.00 97.25 111 ARG A C 1
ATOM 907 O O . ARG A 1 111 ? -12.567 -7.390 23.705 1.00 97.25 111 ARG A O 1
ATOM 914 N N . LEU A 1 112 ? -10.859 -6.300 22.738 1.00 97.94 112 LEU A N 1
ATOM 915 C CA . LEU A 1 112 ? -10.585 -5.409 23.873 1.00 97.94 112 LEU A CA 1
ATOM 916 C C . LEU A 1 112 ? -11.711 -4.388 24.083 1.00 97.94 112 LEU A C 1
ATOM 918 O O . LEU A 1 112 ? -12.167 -4.173 25.207 1.00 97.94 112 LEU A O 1
ATOM 922 N N . ARG A 1 113 ? -12.242 -3.815 22.999 1.00 97.81 113 ARG A N 1
ATOM 923 C CA . ARG A 1 113 ? -13.376 -2.878 23.057 1.00 97.81 113 ARG A CA 1
ATOM 924 C C . ARG A 1 113 ? -14.633 -3.523 23.641 1.00 97.81 113 ARG A C 1
ATOM 926 O O . ARG A 1 113 ? -15.343 -2.883 24.415 1.00 97.81 113 ARG A O 1
ATOM 933 N N . LEU A 1 114 ? -14.891 -4.795 23.334 1.00 96.06 114 LEU A N 1
ATOM 934 C CA . LEU A 1 114 ? -15.995 -5.557 23.930 1.00 96.06 114 LEU A CA 1
ATOM 935 C C . LEU A 1 114 ? -15.824 -5.761 25.442 1.00 96.06 114 LEU A C 1
ATOM 937 O O . LEU A 1 114 ? -16.819 -5.798 26.168 1.00 96.06 114 LEU A O 1
ATOM 941 N N . LYS A 1 115 ? -14.581 -5.775 25.937 1.00 96.12 115 LYS A N 1
ATOM 942 C CA . LYS A 1 115 ? -14.235 -5.773 27.369 1.00 96.12 115 LYS A CA 1
ATOM 943 C C . LYS A 1 115 ? -14.289 -4.378 28.021 1.00 96.12 115 LYS A C 1
ATOM 945 O O . LYS A 1 115 ? -13.881 -4.240 29.166 1.00 96.12 115 LYS A O 1
ATOM 950 N N . GLN A 1 116 ? -14.849 -3.369 27.343 1.00 96.44 116 GLN A N 1
ATOM 951 C CA . GLN A 1 116 ? -14.945 -1.958 27.781 1.00 96.44 116 GLN A CA 1
ATOM 952 C C . GLN A 1 116 ? -13.628 -1.192 27.826 1.00 96.44 116 GLN A C 1
ATOM 954 O O . GLN A 1 116 ? -13.578 -0.104 28.395 1.00 96.44 116 GLN A O 1
ATOM 959 N N . ILE A 1 117 ? -12.571 -1.711 27.210 1.00 97.94 117 ILE A N 1
ATOM 960 C CA . ILE A 1 117 ? -11.321 -0.962 27.120 1.00 97.94 117 ILE A CA 1
ATOM 961 C C . ILE A 1 117 ? -11.541 0.230 26.174 1.00 97.94 117 ILE A C 1
ATOM 963 O O . ILE A 1 117 ? -12.275 0.144 25.173 1.00 97.94 117 ILE A O 1
ATOM 967 N N . SER A 1 118 ? -10.970 1.389 26.516 1.00 97.88 118 SER A N 1
ATOM 968 C CA . SER A 1 118 ? -11.106 2.588 25.688 1.00 97.88 118 SER A CA 1
ATOM 969 C C . SER A 1 118 ? -10.480 2.350 24.307 1.00 97.88 118 SER A C 1
ATOM 971 O O . SER A 1 118 ? -9.713 1.412 24.102 1.00 97.88 118 SER A O 1
ATOM 973 N N . HIS A 1 119 ? -10.848 3.151 23.304 1.00 97.69 119 HIS A N 1
ATOM 974 C CA . HIS A 1 119 ? -10.293 2.944 21.965 1.00 97.69 119 HIS A CA 1
ATOM 975 C C . HIS A 1 119 ? -8.782 3.151 21.941 1.00 97.69 119 HIS A C 1
ATOM 977 O O . HIS A 1 119 ? -8.085 2.350 21.331 1.00 97.69 119 HIS A O 1
ATOM 983 N N . GLN A 1 120 ? -8.295 4.176 22.640 1.00 98.12 120 GLN A N 1
ATOM 984 C CA . GLN A 1 120 ? -6.875 4.489 22.683 1.00 98.12 120 GLN A CA 1
ATOM 985 C C . GLN A 1 120 ? -6.084 3.399 23.413 1.00 98.12 120 GLN A C 1
ATOM 987 O O . GLN A 1 120 ? -5.103 2.908 22.859 1.00 98.12 120 GLN A O 1
ATOM 992 N N . ASP A 1 121 ? -6.565 2.955 24.577 1.00 98.12 121 ASP A N 1
ATOM 993 C CA . ASP A 1 121 ? -5.899 1.905 25.360 1.00 98.12 121 ASP A CA 1
ATOM 994 C C . ASP A 1 121 ? -5.903 0.570 24.602 1.00 98.12 121 ASP A C 1
ATOM 996 O O . ASP A 1 121 ? -4.901 -0.137 24.569 1.00 98.12 121 ASP A O 1
ATOM 1000 N N . ALA A 1 122 ? -6.997 0.249 23.897 1.00 98.31 122 ALA A N 1
ATOM 1001 C CA . ALA A 1 122 ? -7.059 -0.947 23.062 1.00 98.31 122 ALA A CA 1
ATOM 1002 C C . ALA A 1 122 ? -6.029 -0.904 21.920 1.00 98.31 122 ALA A C 1
ATOM 1004 O O . ALA A 1 122 ? -5.412 -1.921 21.617 1.00 98.31 122 ALA A O 1
ATOM 1005 N N . LEU A 1 123 ? -5.818 0.253 21.280 1.00 97.88 123 LEU A N 1
ATOM 1006 C CA . LEU A 1 123 ? -4.780 0.385 20.253 1.00 97.88 123 LEU A CA 1
ATOM 1007 C C . LEU A 1 123 ? -3.370 0.242 20.844 1.00 97.88 123 LEU A C 1
ATOM 1009 O O . LEU A 1 123 ? -2.500 -0.334 20.191 1.00 97.88 123 LEU A O 1
ATOM 1013 N N . GLU A 1 124 ? -3.138 0.756 22.052 1.00 97.50 124 GLU A N 1
ATOM 1014 C CA . GLU A 1 124 ? -1.856 0.653 22.753 1.00 97.50 124 GLU A CA 1
ATOM 1015 C C . GLU A 1 124 ? -1.550 -0.793 23.170 1.00 97.50 124 GLU A C 1
ATOM 1017 O O . GLU A 1 124 ? -0.474 -1.309 22.863 1.00 97.50 124 GLU A O 1
ATOM 1022 N N . GLU A 1 125 ? -2.515 -1.508 23.750 1.00 98.00 125 GLU A N 1
ATOM 1023 C CA . GLU A 1 125 ? -2.364 -2.930 24.083 1.00 98.00 125 GLU A CA 1
ATOM 1024 C C . GLU A 1 125 ? -2.089 -3.790 22.838 1.00 98.00 125 GLU A C 1
ATOM 1026 O O . GLU A 1 125 ? -1.188 -4.635 22.840 1.00 98.00 125 GLU A O 1
ATOM 1031 N N . VAL A 1 126 ? -2.811 -3.550 21.737 1.00 97.94 126 VAL A N 1
ATOM 1032 C CA . VAL A 1 126 ? -2.575 -4.255 20.464 1.00 97.94 126 VAL A CA 1
ATOM 1033 C C . VAL A 1 126 ? -1.212 -3.882 19.873 1.00 97.94 126 VAL A C 1
ATOM 1035 O O . VAL A 1 126 ? -0.531 -4.745 19.317 1.00 97.94 126 VAL A O 1
ATOM 1038 N N . SER A 1 127 ? -0.770 -2.634 20.049 1.00 95.56 127 SER A N 1
ATOM 1039 C CA . SER A 1 127 ? 0.568 -2.169 19.658 1.00 95.56 127 SER A CA 1
ATOM 1040 C C . SER A 1 127 ? 1.655 -2.958 20.373 1.00 95.56 127 SER A C 1
ATOM 1042 O O . SER A 1 127 ? 2.562 -3.478 19.721 1.00 95.56 127 SER A O 1
ATOM 1044 N N . HIS A 1 128 ? 1.531 -3.129 21.689 1.00 95.50 128 HIS A N 1
ATOM 1045 C CA . HIS A 1 128 ? 2.455 -3.954 22.463 1.00 95.50 128 HIS A CA 1
ATOM 1046 C C . HIS A 1 128 ? 2.418 -5.428 22.050 1.00 95.50 128 HIS A C 1
ATOM 1048 O O . HIS A 1 128 ? 3.472 -6.048 21.927 1.00 95.50 128 HIS A O 1
ATOM 1054 N N . LYS A 1 129 ? 1.227 -5.982 21.792 1.00 96.12 129 LYS A N 1
ATOM 1055 C CA . LYS A 1 129 ? 1.063 -7.395 21.427 1.00 96.12 129 LYS A CA 1
ATOM 1056 C C . LYS A 1 129 ? 1.675 -7.741 20.068 1.00 96.12 129 LYS A C 1
ATOM 1058 O O . LYS A 1 129 ? 2.339 -8.765 19.947 1.00 96.12 129 LYS A O 1
ATOM 1063 N N . PHE A 1 130 ? 1.425 -6.925 19.046 1.00 92.06 130 PHE A N 1
ATOM 1064 C CA . PHE A 1 130 ? 1.845 -7.232 17.676 1.00 92.06 130 PHE A CA 1
ATOM 1065 C C . PHE A 1 130 ? 3.189 -6.586 17.297 1.00 92.06 130 PHE A C 1
ATOM 1067 O O . PHE A 1 130 ? 3.771 -6.960 16.282 1.00 92.06 130 PHE A O 1
ATOM 1074 N N . GLY A 1 131 ? 3.688 -5.616 18.071 1.00 90.69 131 GLY A N 1
ATOM 1075 C CA . GLY A 1 131 ? 4.922 -4.886 17.757 1.00 90.69 131 GLY A CA 1
ATOM 1076 C C . GLY A 1 131 ? 4.761 -3.850 16.638 1.00 90.69 131 GLY A C 1
ATOM 1077 O O . GLY A 1 131 ? 5.738 -3.486 15.983 1.00 90.69 131 GLY A O 1
ATOM 1078 N N . TRP A 1 132 ? 3.537 -3.369 16.400 1.00 91.06 132 TRP A N 1
ATOM 1079 C CA . TRP A 1 132 ? 3.231 -2.378 15.364 1.00 91.06 132 TRP A CA 1
ATOM 1080 C C . TRP A 1 132 ? 2.783 -1.064 15.977 1.00 91.06 132 TRP A C 1
ATOM 1082 O O . TRP A 1 132 ? 2.045 -1.051 16.948 1.00 91.06 132 TRP A O 1
ATOM 1092 N N . GLY A 1 133 ? 3.175 0.059 15.372 1.00 89.31 133 GLY A N 1
ATOM 1093 C CA . GLY A 1 133 ? 2.773 1.371 15.875 1.00 89.31 133 GLY A CA 1
ATOM 1094 C C . GLY A 1 133 ? 1.256 1.590 15.832 1.00 89.31 133 GLY A C 1
ATOM 1095 O O . GLY A 1 133 ? 0.596 1.220 14.859 1.00 89.31 133 GLY A O 1
ATOM 1096 N N . ILE A 1 134 ? 0.736 2.293 16.842 1.00 95.19 134 ILE A N 1
ATOM 1097 C CA . ILE A 1 134 ? -0.687 2.633 17.041 1.00 95.19 134 ILE A CA 1
ATOM 1098 C C . ILE A 1 134 ? -1.375 3.127 15.759 1.00 95.19 134 ILE A C 1
ATOM 1100 O O . ILE A 1 134 ? -2.493 2.718 15.466 1.00 95.19 134 ILE A O 1
ATOM 1104 N N . THR A 1 135 ? -0.712 3.964 14.951 1.00 93.25 135 THR A N 1
ATOM 1105 C CA . THR A 1 135 ? -1.282 4.464 13.685 1.00 93.25 135 THR A CA 1
ATOM 1106 C C . THR A 1 135 ? -1.603 3.339 12.699 1.00 93.25 135 THR A C 1
ATOM 1108 O O . THR A 1 135 ? -2.667 3.354 12.094 1.00 93.25 135 THR A O 1
ATOM 1111 N N . VAL A 1 136 ? -0.714 2.349 12.556 1.00 91.81 136 VAL A N 1
ATOM 1112 C CA . VAL A 1 136 ? -0.911 1.214 11.634 1.00 91.81 136 VAL A CA 1
ATOM 1113 C C . VAL A 1 136 ? -2.086 0.356 12.096 1.00 91.81 136 VAL A C 1
ATOM 1115 O O . VAL A 1 136 ? -2.888 -0.087 11.280 1.00 91.81 136 VAL A O 1
ATOM 1118 N N . ILE A 1 137 ? -2.224 0.172 13.408 1.00 96.00 137 ILE A N 1
ATOM 1119 C CA . ILE A 1 137 ? -3.337 -0.574 14.002 1.00 96.00 137 ILE A CA 1
ATOM 1120 C C . ILE A 1 137 ? -4.645 0.203 13.850 1.00 96.00 137 ILE A C 1
ATOM 1122 O O . ILE A 1 137 ? -5.667 -0.391 13.529 1.00 96.00 137 ILE A O 1
ATOM 1126 N N . GLY A 1 138 ? -4.625 1.527 14.017 1.00 95.94 138 GLY A N 1
ATOM 1127 C CA . GLY A 1 138 ? -5.786 2.385 13.781 1.00 95.94 138 GLY A CA 1
ATOM 1128 C C . GLY A 1 138 ? -6.269 2.331 12.329 1.00 95.94 138 GLY A C 1
ATOM 1129 O O . GLY A 1 138 ? -7.469 2.216 12.086 1.00 95.94 138 GLY A O 1
ATOM 1130 N N . GLU A 1 139 ? -5.343 2.344 11.365 1.00 94.75 139 GLU A N 1
ATOM 1131 C CA . GLU A 1 139 ? -5.647 2.139 9.942 1.00 94.75 139 GLU A CA 1
ATOM 1132 C C . GLU A 1 139 ? -6.232 0.744 9.682 1.00 94.75 139 GLU A C 1
ATOM 1134 O O . GLU A 1 139 ? -7.245 0.622 8.993 1.00 94.75 139 GLU A O 1
ATOM 1139 N N . ALA A 1 140 ? -5.626 -0.302 10.254 1.00 96.00 140 ALA A N 1
ATOM 1140 C CA . ALA A 1 140 ? -6.119 -1.671 10.135 1.00 96.00 140 ALA A CA 1
ATOM 1141 C C . ALA A 1 140 ? -7.529 -1.815 10.727 1.00 96.00 140 ALA A C 1
ATOM 1143 O O . ALA A 1 140 ? -8.421 -2.348 10.071 1.00 96.00 140 ALA A O 1
ATOM 1144 N N . TRP A 1 141 ? -7.761 -1.261 11.920 1.00 97.81 141 TRP A N 1
ATOM 1145 C CA . TRP A 1 141 ? -9.075 -1.199 12.552 1.00 97.81 141 TRP A CA 1
ATOM 1146 C C . TRP A 1 141 ? -10.087 -0.498 11.654 1.00 97.81 141 TRP A C 1
ATOM 1148 O O . TRP A 1 141 ? -11.154 -1.047 11.422 1.00 97.81 141 TRP A O 1
ATOM 1158 N N . ALA A 1 142 ? -9.768 0.684 11.120 1.00 96.50 142 ALA A N 1
ATOM 1159 C CA . ALA A 1 142 ? -10.684 1.431 10.265 1.00 96.50 142 ALA A CA 1
ATOM 1160 C C . ALA A 1 142 ? -11.068 0.660 8.991 1.00 96.50 142 ALA A C 1
ATOM 1162 O O . ALA A 1 142 ? -12.235 0.683 8.606 1.00 96.50 142 ALA A O 1
ATOM 1163 N N . ALA A 1 143 ? -10.109 -0.032 8.371 1.00 95.69 143 ALA A N 1
ATOM 1164 C CA . ALA A 1 143 ? -10.314 -0.758 7.121 1.00 95.69 143 ALA A CA 1
ATOM 1165 C C . ALA A 1 143 ? -10.997 -2.128 7.298 1.00 95.69 143 ALA A C 1
ATOM 1167 O O . ALA A 1 143 ? -11.748 -2.538 6.420 1.00 95.69 143 ALA A O 1
ATOM 1168 N N . HIS A 1 144 ? -10.770 -2.820 8.421 1.00 97.25 144 HIS A N 1
ATOM 1169 C CA . HIS A 1 144 ? -11.128 -4.238 8.590 1.00 97.25 144 HIS A CA 1
ATOM 1170 C C . HIS A 1 144 ? -12.140 -4.505 9.717 1.00 97.25 144 HIS A C 1
ATOM 1172 O O . HIS A 1 144 ? -12.207 -5.616 10.238 1.00 97.25 144 HIS A O 1
ATOM 1178 N N . LYS A 1 145 ? -12.963 -3.522 10.119 1.00 97.62 145 LYS A N 1
ATOM 1179 C CA . LYS A 1 145 ? -13.976 -3.712 11.187 1.00 97.62 145 LYS A CA 1
ATOM 1180 C C . LYS A 1 145 ? -14.949 -4.859 10.907 1.00 97.62 145 LYS A C 1
ATOM 1182 O O . LYS A 1 145 ? -15.321 -5.591 11.823 1.00 97.62 145 LYS A O 1
ATOM 1187 N N . GLN A 1 146 ? -15.398 -4.978 9.659 1.00 96.56 146 GLN A N 1
ATOM 1188 C CA . GLN A 1 146 ? -16.355 -6.006 9.259 1.00 96.56 146 GLN A CA 1
ATOM 1189 C C . GLN A 1 146 ? -15.712 -7.395 9.312 1.00 96.56 146 GLN A C 1
ATOM 1191 O O . GLN A 1 146 ? -16.277 -8.304 9.919 1.00 96.56 146 GLN A O 1
ATOM 1196 N N . ASP A 1 147 ? -14.511 -7.532 8.749 1.00 96.81 147 ASP A N 1
ATOM 1197 C CA . ASP A 1 147 ? -13.745 -8.781 8.763 1.00 96.81 147 ASP A CA 1
ATOM 1198 C C . ASP A 1 147 ? -13.410 -9.206 10.195 1.00 96.81 147 ASP A C 1
ATOM 1200 O O . ASP A 1 147 ? -13.594 -10.364 10.555 1.00 96.81 147 ASP A O 1
ATOM 1204 N N . ALA A 1 148 ? -13.025 -8.254 11.048 1.00 96.88 148 ALA A N 1
ATOM 1205 C CA . ALA A 1 148 ? -12.797 -8.473 12.472 1.00 96.88 148 ALA A CA 1
ATOM 1206 C C . ALA A 1 148 ? -14.031 -9.050 13.184 1.00 96.88 148 ALA A C 1
ATOM 1208 O O . ALA A 1 148 ? -13.913 -9.993 13.967 1.00 96.88 148 ALA A O 1
ATOM 1209 N N . LEU A 1 149 ? -15.227 -8.519 12.905 1.00 95.44 149 LEU A N 1
ATOM 1210 C CA . LEU A 1 149 ? -16.472 -9.038 13.476 1.00 95.44 149 LEU A CA 1
ATOM 1211 C C . LEU A 1 149 ? -16.781 -10.458 12.980 1.00 95.44 149 LEU A C 1
ATOM 1213 O O . LEU A 1 149 ? -17.227 -11.296 13.766 1.00 95.44 149 LEU A O 1
ATOM 1217 N N . ILE A 1 150 ? -16.557 -10.726 11.690 1.00 93.38 150 ILE A N 1
ATOM 1218 C CA . ILE A 1 150 ? -16.723 -12.062 11.103 1.00 93.38 150 ILE A CA 1
ATOM 1219 C C . ILE A 1 150 ? -15.749 -13.039 11.762 1.00 93.38 150 ILE A C 1
ATOM 1221 O O . ILE A 1 150 ? -16.180 -14.099 12.210 1.00 93.38 150 ILE A O 1
ATOM 1225 N N . LEU A 1 151 ? -14.476 -12.662 11.892 1.00 94.12 151 LEU A N 1
ATOM 1226 C CA . LEU A 1 151 ? -13.440 -13.486 12.505 1.00 94.12 151 LEU A CA 1
ATOM 1227 C C . LEU A 1 151 ? -13.794 -13.834 13.955 1.00 94.12 151 LEU A C 1
ATOM 1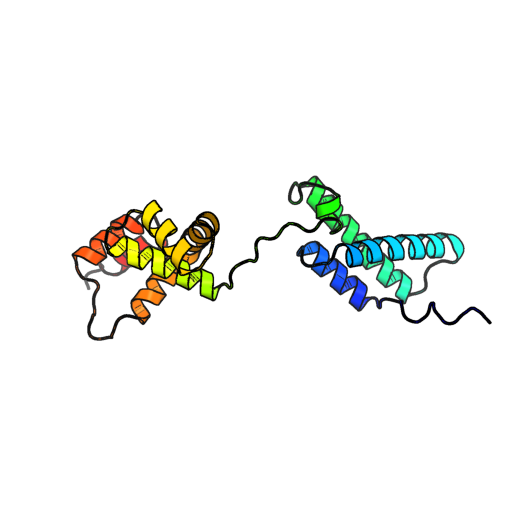229 O O . LEU A 1 151 ? -13.851 -15.011 14.299 1.00 94.12 151 LEU A O 1
ATOM 1233 N N . LEU A 1 152 ? -14.160 -12.843 14.779 1.00 93.38 152 LEU A N 1
ATOM 1234 C CA . LEU A 1 152 ? -14.584 -13.095 16.163 1.00 93.38 152 LEU A CA 1
ATOM 1235 C C . LEU A 1 152 ? -15.828 -13.987 16.254 1.00 93.38 152 LEU A C 1
ATOM 1237 O O . LEU A 1 152 ? -15.993 -14.722 17.226 1.00 93.38 152 LEU A O 1
ATOM 1241 N N . ARG A 1 153 ? -16.724 -13.923 15.265 1.00 90.94 153 ARG A N 1
ATOM 1242 C CA . ARG A 1 153 ? -17.902 -14.793 15.213 1.00 90.94 153 ARG A CA 1
ATOM 1243 C C . ARG A 1 153 ? -17.538 -16.229 14.841 1.00 90.94 153 ARG A C 1
ATOM 1245 O O . ARG A 1 153 ? -18.173 -17.136 15.366 1.00 90.94 153 ARG A O 1
ATOM 1252 N N . LEU A 1 154 ? -16.553 -16.427 13.964 1.00 89.56 154 LEU A N 1
ATOM 1253 C CA . LEU A 1 154 ? -16.044 -17.749 13.585 1.00 89.56 154 LEU A CA 1
ATOM 1254 C C . LEU A 1 154 ? -15.248 -18.411 14.719 1.00 89.56 154 LEU A C 1
ATOM 1256 O O . LEU A 1 154 ? -15.320 -19.623 14.878 1.00 89.56 154 LEU A O 1
ATOM 1260 N N . GLU A 1 155 ? -14.519 -17.628 15.517 1.00 89.00 155 GLU A N 1
ATOM 1261 C CA . GLU A 1 155 ? -13.754 -18.125 16.672 1.00 89.00 155 GLU A CA 1
ATOM 1262 C C . GLU A 1 155 ? -14.636 -18.601 17.837 1.00 89.00 155 GLU A C 1
ATOM 1264 O O . GLU A 1 155 ? -14.185 -19.366 18.691 1.00 89.00 155 GLU A O 1
ATOM 1269 N N . ARG A 1 156 ? -15.889 -18.138 17.915 1.00 85.75 156 ARG A N 1
ATOM 1270 C CA . ARG A 1 156 ? -16.811 -18.557 18.975 1.00 85.75 156 ARG A CA 1
ATOM 1271 C C . ARG A 1 156 ? -17.314 -19.972 18.709 1.00 85.75 156 ARG A C 1
ATOM 1273 O O . ARG A 1 156 ? -17.787 -20.277 17.619 1.00 85.75 156 ARG A O 1
ATOM 1280 N N . ALA A 1 157 ? -17.264 -20.816 19.741 1.00 74.94 157 ALA A N 1
ATOM 1281 C CA . ALA A 1 157 ? -17.865 -22.143 19.701 1.00 74.94 157 ALA A CA 1
ATOM 1282 C C . ALA A 1 157 ? -19.350 -22.042 19.312 1.00 74.94 157 ALA A C 1
ATOM 1284 O O . ALA A 1 157 ? -20.048 -21.132 19.767 1.00 74.94 157 ALA A O 1
ATOM 1285 N N . LEU A 1 158 ? -19.829 -22.988 18.495 1.00 62.47 158 LEU A N 1
ATOM 1286 C CA . LEU A 1 158 ? -21.208 -23.035 17.982 1.00 62.47 158 LEU A CA 1
ATOM 1287 C C . LEU A 1 158 ? -22.267 -22.920 19.092 1.00 62.47 158 LEU A C 1
ATOM 1289 O O . LEU A 1 158 ? -23.326 -22.342 18.865 1.00 62.47 158 LEU A O 1
ATOM 1293 N N . ASP A 1 159 ? -21.948 -23.391 20.298 1.00 57.00 159 ASP A N 1
ATOM 1294 C CA . ASP A 1 159 ? -22.856 -23.399 21.448 1.00 57.00 159 ASP A CA 1
ATOM 1295 C C . ASP A 1 159 ? -22.899 -22.056 22.205 1.00 57.00 159 ASP A C 1
ATOM 1297 O O . ASP A 1 159 ? -23.775 -21.833 23.035 1.00 57.00 159 ASP A O 1
ATOM 1301 N N . SER A 1 160 ? -21.983 -21.124 21.911 1.00 62.75 160 SER A N 1
ATOM 1302 C CA . SER A 1 160 ? -21.939 -19.766 22.490 1.00 62.75 160 SER A CA 1
ATOM 1303 C C . SER A 1 160 ? -22.783 -18.757 21.698 1.00 62.75 160 SER A C 1
ATOM 1305 O O . SER A 1 160 ? -22.486 -17.560 21.658 1.00 62.75 160 SER A O 1
ATOM 1307 N N . TYR A 1 161 ? -23.809 -19.249 21.008 1.00 60.19 161 TYR A N 1
ATOM 1308 C CA . TYR A 1 161 ? -24.665 -18.457 20.139 1.00 60.19 161 TYR A CA 1
ATOM 1309 C C . TYR A 1 161 ? -25.924 -18.011 20.898 1.00 60.19 161 TYR A C 1
ATOM 1311 O O . TYR A 1 161 ? -26.607 -18.879 21.442 1.00 60.19 161 TYR A O 1
ATOM 1319 N N . PRO A 1 162 ? -26.316 -16.717 20.916 1.00 78.88 162 PRO A N 1
ATOM 1320 C CA . PRO A 1 162 ? -25.738 -15.521 20.281 1.00 78.88 162 PRO A CA 1
ATOM 1321 C C . PRO A 1 162 ? -24.828 -14.684 21.214 1.00 78.88 162 PRO A C 1
ATOM 1323 O O . PRO A 1 162 ? -24.679 -15.003 22.391 1.00 78.88 162 PRO A O 1
ATOM 1326 N N . TRP A 1 163 ? -24.241 -13.590 20.682 1.00 86.69 163 TRP A N 1
ATOM 1327 C CA . TRP A 1 163 ? -23.643 -12.507 21.491 1.00 86.69 163 TRP A CA 1
ATOM 1328 C C . TRP A 1 163 ? -24.522 -12.225 22.706 1.00 86.69 163 TRP A C 1
ATOM 1330 O O . TRP A 1 163 ? -25.747 -12.141 22.555 1.00 86.69 163 TRP A O 1
ATOM 1340 N N . SER A 1 164 ? -23.919 -12.061 23.887 1.00 89.44 164 SER A N 1
ATOM 1341 C CA . SER A 1 164 ? -24.725 -11.699 25.050 1.00 89.44 164 SER A CA 1
ATOM 1342 C C . SER A 1 164 ? -25.423 -10.354 24.791 1.00 89.44 164 SER A C 1
ATOM 1344 O O . SER A 1 164 ? -24.911 -9.544 24.008 1.00 89.44 164 SER A O 1
ATOM 1346 N N . PRO A 1 165 ? -26.578 -10.080 25.421 1.00 90.44 165 PRO A N 1
ATOM 1347 C CA . PRO A 1 165 ? -27.252 -8.793 25.261 1.00 90.44 165 PRO A CA 1
ATOM 1348 C C . PRO A 1 165 ? -26.311 -7.603 25.508 1.00 90.44 165 PRO A C 1
ATOM 1350 O O . PRO A 1 165 ? -26.281 -6.665 24.715 1.00 90.44 165 PRO A O 1
ATOM 1353 N N . ASP A 1 166 ? -25.457 -7.697 26.531 1.00 91.19 166 ASP A N 1
ATOM 1354 C CA . ASP A 1 166 ? -24.475 -6.662 26.868 1.00 91.19 166 ASP A CA 1
ATOM 1355 C C . ASP A 1 166 ? -23.403 -6.482 25.786 1.00 91.19 166 ASP A C 1
ATOM 1357 O O . ASP A 1 166 ? -23.005 -5.359 25.472 1.00 91.19 166 ASP A O 1
ATOM 1361 N N . GLU A 1 167 ? -22.914 -7.579 25.203 1.00 92.56 167 GLU A N 1
ATOM 1362 C CA . GLU A 1 167 ? -21.959 -7.527 24.094 1.00 92.56 167 GLU A CA 1
ATOM 1363 C C . GLU A 1 167 ? -22.598 -6.944 22.839 1.00 92.56 167 GLU A C 1
ATOM 1365 O O . GLU A 1 167 ? -21.969 -6.156 22.135 1.00 92.56 167 GLU A O 1
ATOM 1370 N N . PHE A 1 168 ? -23.850 -7.300 22.564 1.00 92.69 168 PHE A N 1
ATOM 1371 C CA . PHE A 1 168 ? -24.572 -6.797 21.408 1.00 92.69 168 PHE A CA 1
ATOM 1372 C C . PHE A 1 168 ? -24.817 -5.287 21.504 1.00 92.69 168 PHE A C 1
ATOM 1374 O O . PHE A 1 168 ? -24.551 -4.559 20.545 1.00 92.69 168 PHE A O 1
ATOM 1381 N N . GLU A 1 169 ? -25.225 -4.789 22.673 1.00 94.25 169 GLU A N 1
ATOM 1382 C CA . GLU A 1 169 ? -25.343 -3.346 22.907 1.00 94.25 169 GLU A CA 1
ATOM 1383 C C . GLU A 1 169 ? -23.989 -2.635 22.767 1.00 94.25 169 GLU A C 1
ATOM 1385 O O . GLU A 1 169 ? -23.901 -1.549 22.190 1.00 94.25 169 GLU A O 1
ATOM 1390 N N . ARG A 1 170 ? -22.883 -3.272 23.167 1.00 94.88 170 ARG A N 1
ATOM 1391 C CA . ARG A 1 170 ? -21.540 -2.719 22.917 1.00 94.88 170 ARG A CA 1
ATOM 1392 C C . ARG A 1 170 ? -21.175 -2.702 21.448 1.00 94.88 170 ARG A C 1
ATOM 1394 O O . ARG A 1 170 ? -20.601 -1.717 20.991 1.00 94.88 170 ARG A O 1
ATOM 1401 N N . LEU A 1 171 ? -21.507 -3.749 20.699 1.00 95.56 171 LEU A N 1
ATOM 1402 C CA . LEU A 1 171 ? -21.300 -3.766 19.255 1.00 95.56 171 LEU A CA 1
ATOM 1403 C C . LEU A 1 171 ? -22.059 -2.616 18.590 1.00 95.56 171 LEU A C 1
ATOM 1405 O O . LEU A 1 171 ? -21.470 -1.931 17.759 1.00 95.56 171 LEU A O 1
ATOM 1409 N N . LYS A 1 172 ? -23.295 -2.317 19.014 1.00 95.38 172 LYS A N 1
ATOM 1410 C CA . LYS A 1 172 ? -24.023 -1.121 18.554 1.00 95.38 172 LYS A CA 1
ATOM 1411 C C . LYS A 1 172 ? -23.292 0.173 18.878 1.00 95.38 172 LYS A C 1
ATOM 1413 O O . LYS A 1 172 ? -23.195 1.042 18.019 1.00 95.38 172 LYS A O 1
ATOM 1418 N N . VAL A 1 173 ? -22.728 0.311 20.074 1.00 95.88 173 VAL A N 1
ATOM 1419 C CA . VAL A 1 173 ? -21.952 1.510 20.430 1.00 95.88 173 VAL A CA 1
ATOM 1420 C C . VAL A 1 173 ? -20.672 1.628 19.588 1.00 95.88 173 VAL A C 1
ATOM 1422 O O . VAL A 1 173 ? -20.323 2.722 19.145 1.00 95.88 173 VAL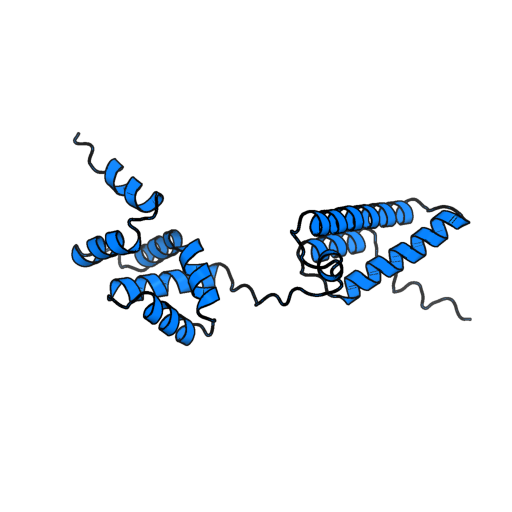 A O 1
ATOM 1425 N N . ILE A 1 174 ? -19.965 0.521 19.348 1.00 96.44 174 ILE A N 1
ATOM 1426 C CA . ILE A 1 174 ? -18.676 0.503 18.637 1.00 96.44 174 ILE A CA 1
ATOM 1427 C C . ILE A 1 174 ? -18.859 0.662 17.119 1.00 96.44 174 ILE A C 1
ATOM 1429 O O . ILE A 1 174 ? -18.104 1.400 16.484 1.00 96.44 174 ILE A O 1
ATOM 1433 N N . LEU A 1 175 ? -19.837 -0.038 16.541 1.00 96.62 175 LEU A N 1
ATOM 1434 C CA . LEU A 1 175 ? -20.034 -0.206 15.098 1.00 96.62 175 LEU A CA 1
ATOM 1435 C C . LEU A 1 175 ? -21.306 0.467 14.575 1.00 96.62 175 LEU A C 1
ATOM 1437 O O . LEU A 1 175 ? -21.532 0.471 13.373 1.00 96.62 175 LEU A O 1
ATOM 1441 N N . GLY A 1 176 ? -22.135 1.075 15.424 1.00 94.12 176 GLY A N 1
ATOM 1442 C CA . GLY A 1 176 ? -23.428 1.643 15.018 1.00 94.12 176 GLY A CA 1
ATOM 1443 C C . GLY A 1 176 ? -23.346 2.793 14.015 1.00 94.12 176 GLY A C 1
ATOM 1444 O O . GLY A 1 176 ? -24.354 3.150 13.418 1.00 94.12 176 GLY A O 1
ATOM 1445 N N . LYS A 1 177 ? -22.160 3.369 13.797 1.00 93.44 177 LYS A N 1
ATOM 1446 C CA . LYS A 1 177 ? -21.923 4.366 12.739 1.00 93.44 177 LYS A CA 1
ATOM 1447 C C . LYS A 1 177 ? -21.638 3.736 11.373 1.00 93.44 177 LYS A C 1
ATOM 1449 O O . LYS A 1 177 ? -21.630 4.446 10.373 1.00 93.44 177 LYS A O 1
ATOM 1454 N N . GLU A 1 178 ? -21.389 2.432 11.330 1.00 94.94 178 GLU A N 1
ATOM 1455 C CA . GLU A 1 178 ? -21.050 1.718 10.110 1.00 94.94 178 GLU A CA 1
ATOM 1456 C C . GLU A 1 178 ? -22.322 1.346 9.328 1.00 94.94 178 GLU A C 1
ATOM 1458 O O . GLU A 1 178 ? -23.230 0.708 9.876 1.00 94.94 178 GLU A O 1
ATOM 1463 N N . PRO A 1 179 ? -22.414 1.692 8.032 1.00 92.19 179 PRO A N 1
ATOM 1464 C CA . PRO A 1 179 ? -23.636 1.501 7.247 1.00 92.19 179 PRO A CA 1
ATOM 1465 C C . PRO A 1 179 ? -24.022 0.021 7.086 1.00 92.19 179 PRO A C 1
ATOM 1467 O O . PRO A 1 179 ? -25.209 -0.319 7.035 1.00 92.19 179 PRO A O 1
ATOM 1470 N N . TRP A 1 180 ? -23.027 -0.870 7.048 1.00 91.69 180 TRP A N 1
ATOM 1471 C CA . TRP A 1 180 ? -23.210 -2.320 6.940 1.00 91.69 180 TRP A CA 1
ATOM 1472 C C . TRP A 1 180 ? -23.671 -2.971 8.253 1.00 91.69 180 TRP A C 1
ATOM 1474 O O . TRP A 1 180 ? -24.233 -4.065 8.233 1.00 91.69 180 TRP A O 1
ATOM 1484 N N . PHE A 1 181 ? -23.474 -2.315 9.401 1.00 90.50 181 PHE A N 1
ATOM 1485 C CA . PHE A 1 181 ? -23.876 -2.867 10.693 1.00 90.50 181 PHE A CA 1
ATOM 1486 C C . PHE A 1 181 ? -25.392 -2.715 10.908 1.00 90.50 181 PHE A C 1
ATOM 1488 O O . PHE A 1 181 ? -26.085 -3.685 11.223 1.00 90.50 181 PHE A O 1
ATOM 1495 N N . LEU A 1 182 ? -25.936 -1.524 10.624 1.00 79.25 182 LEU A N 1
ATOM 1496 C CA . LEU A 1 182 ? -27.356 -1.188 10.825 1.00 79.25 182 LEU A CA 1
ATOM 1497 C C . LEU A 1 182 ? -28.316 -1.850 9.819 1.00 79.25 182 LEU A C 1
ATOM 1499 O O . LEU A 1 182 ? -29.495 -2.058 10.109 1.00 79.25 182 LEU A O 1
ATOM 1503 N N . THR A 1 183 ? -27.843 -2.180 8.617 1.00 72.31 183 THR A N 1
ATOM 1504 C CA . THR A 1 183 ? -28.666 -2.825 7.575 1.00 72.31 183 THR A CA 1
ATOM 1505 C C . THR A 1 183 ? -29.047 -4.263 7.934 1.00 72.31 183 THR A C 1
ATOM 1507 O O . THR A 1 183 ? -30.097 -4.750 7.507 1.00 72.31 183 THR A O 1
ATOM 1510 N N . SER A 1 184 ? -28.256 -4.924 8.783 1.00 60.72 184 SER A N 1
ATOM 1511 C CA . SER A 1 184 ? -28.546 -6.278 9.261 1.00 60.72 184 SER A CA 1
ATOM 1512 C C . SER A 1 184 ? -29.775 -6.357 10.184 1.00 60.72 184 SER A C 1
ATOM 1514 O O . SER A 1 184 ? -30.447 -7.387 10.211 1.00 60.72 184 SER A O 1
ATOM 1516 N N . GLU A 1 185 ? -30.130 -5.273 10.885 1.00 56.19 185 GLU A N 1
ATOM 1517 C CA . GLU A 1 185 ? -31.274 -5.254 11.809 1.00 56.19 185 GLU A CA 1
ATOM 1518 C C . GLU A 1 185 ? -32.614 -5.090 11.083 1.00 56.19 185 GLU A C 1
ATOM 1520 O O . GLU A 1 185 ? -33.577 -5.797 11.382 1.00 56.19 185 GLU A O 1
ATOM 1525 N N . LYS A 1 186 ? -32.680 -4.211 10.074 1.00 55.56 186 LYS A N 1
ATOM 1526 C CA . LYS A 1 186 ? -33.933 -3.920 9.348 1.00 55.56 186 LYS A CA 1
ATOM 1527 C C . LYS A 1 186 ? -34.455 -5.097 8.520 1.00 55.56 186 LYS A C 1
ATOM 1529 O O . LYS A 1 186 ? -35.636 -5.131 8.186 1.00 55.56 186 LYS A O 1
ATOM 1534 N N . SER A 1 187 ? -33.597 -6.057 8.178 1.00 57.44 187 SER A N 1
ATOM 1535 C CA . SER A 1 187 ? -33.997 -7.265 7.446 1.00 57.44 187 SER A CA 1
ATOM 1536 C C . SER A 1 187 ? -34.597 -8.355 8.344 1.00 57.44 187 SER A C 1
ATOM 1538 O O . SER A 1 187 ? -35.260 -9.249 7.827 1.00 57.44 187 SER A O 1
ATOM 1540 N N . ARG A 1 188 ? -34.425 -8.278 9.675 1.00 56.09 188 ARG A N 1
ATOM 1541 C CA . ARG A 1 188 ? -34.911 -9.297 10.625 1.00 56.09 188 ARG A CA 1
ATOM 1542 C C . ARG A 1 188 ? -36.294 -9.019 11.213 1.00 56.09 188 ARG A C 1
ATOM 1544 O O . ARG A 1 188 ? -36.877 -9.919 11.803 1.00 56.09 188 ARG A O 1
ATOM 1551 N N . THR A 1 189 ? -36.830 -7.809 11.061 1.00 48.84 189 THR A N 1
ATOM 1552 C CA . THR A 1 189 ? -38.101 -7.395 11.681 1.00 48.84 189 THR A CA 1
ATOM 1553 C C . THR A 1 189 ? -39.294 -7.370 10.729 1.00 48.84 189 THR A C 1
ATOM 1555 O O . THR A 1 189 ? -40.306 -6.764 11.066 1.00 48.84 189 THR A O 1
ATOM 1558 N N . LYS A 1 190 ? -39.239 -8.033 9.563 1.00 41.50 190 LYS A N 1
ATOM 1559 C CA . LYS A 1 190 ? -40.471 -8.299 8.802 1.00 41.50 190 LYS A CA 1
ATOM 1560 C C . LYS A 1 190 ? -41.252 -9.415 9.507 1.00 41.50 190 LYS A C 1
ATOM 1562 O O . LYS A 1 190 ? -40.766 -10.546 9.502 1.00 41.50 190 LYS A O 1
ATOM 1567 N N . PRO A 1 191 ? -42.422 -9.129 10.104 1.00 47.50 191 PRO A N 1
ATOM 1568 C CA . PRO A 1 191 ? -43.318 -10.181 10.549 1.00 47.50 191 PRO A CA 1
ATOM 1569 C C . PRO A 1 191 ? -43.860 -10.874 9.294 1.00 47.50 191 PRO A C 1
ATOM 1571 O O . PRO A 1 191 ? -44.247 -10.194 8.339 1.00 47.50 191 PRO A O 1
ATOM 1574 N N . VAL A 1 192 ? -43.828 -12.206 9.286 1.00 51.16 192 VAL A N 1
ATOM 1575 C CA . VAL A 1 192 ? -44.664 -13.021 8.393 1.00 51.16 192 VAL A CA 1
ATOM 1576 C C . VAL A 1 192 ? -46.063 -13.071 8.986 1.00 51.16 192 VAL A C 1
ATOM 1578 O O . VAL A 1 192 ? -46.145 -13.238 10.225 1.00 51.16 192 VAL A O 1
#